Protein AF-A0A6H0XV96-F1 (afdb_monomer_lite)

pLDDT: mean 73.76, std 17.93, range [31.53, 95.38]

Radius of gyration: 36.01 Å; chains: 1; bounding box: 73×71×99 Å

Sequence (234 aa):
MADNKRSSASAKVVTPRSTGTPLQAETIESLNKAVGGRIKVTIAAQASQTLEGTLYTACSTLNVIALDSRSSAANGAAPQSDDYHIIPFSRIQSFQLLSLPDNNSSGRSIAGALPAVGQVDTKRVQERLDARVRKLKEAELDRGRGVTKAGQAIFDALKRVNIPIRWHDQQMVAYDSVIISPPYRPEDCKGSKDKQQTLGQVRRVLEGETKKLKERDERERKNTTPAANQRKGG

Organism: NCBI:txid286661

Foldseek 3Di:
DDDDDDDDDDDPDDDDDDDDDPVLVVVLVVLLQQQQFWKWWFFPDVDTDIATAHFPDRDPVVQKTKGFRFPPDDDDDDRPDRDIDIGHSVGTPDMDGPGGRPCVDPPDDSVNSPPPPPPDPVVVVVVVVVVVVVVVVVVVFLDADPEDPLLSQLSVQCVVVVWDWTDDRHWIQTPVFWIQHPVRALVRIDGDPVPVVVNVVSSVSSVVSNVVVVVVVVVVVVVPDDPPDDDDDD

Secondary structure (DSSP, 8-state):
--------------PPP---SSHHHHHHHHHHHTTTSEEEEEE-SSS-EEEEEEEEEEETTTTEEEEE-----SSS-------EEEEEGGGEEEEEEEE-----STT--GGG-----PPP-HHHHHHHHHHHHHHHHHHHHHS-SS--HHHHHHHHHHHHTT--EEEETTEEEETTTEEE-TT--GGGEEE-GGGHHHHHHHHHHHHHHHHHHHHHHHHHHHHTS---------

InterPro domains:
  IPR019181 LSM12, anticodon-binding domain [PF09793] (119-205)
  IPR019181 LSM12, anticodon-binding domain [SM00995] (116-205)
  IPR039683 Protein Lsm12-like [PTHR13542] (40-217)
  IPR047574 AD domain [PS52001] (118-214)

Structure (mmCIF, N/CA/C/O backbone):
data_AF-A0A6H0XV96-F1
#
_entry.id   AF-A0A6H0XV96-F1
#
loop_
_atom_site.group_PDB
_atom_site.id
_atom_site.type_symbol
_atom_site.label_atom_id
_atom_site.label_alt_id
_atom_site.label_comp_id
_atom_site.label_asym_id
_atom_site.label_entity_id
_atom_site.label_seq_id
_atom_site.pdbx_PDB_ins_code
_atom_site.Cartn_x
_atom_site.Cartn_y
_atom_site.Cartn_z
_atom_site.occupancy
_atom_site.B_iso_or_equiv
_atom_site.auth_seq_id
_atom_site.auth_comp_id
_atom_site.auth_asym_id
_atom_site.auth_atom_id
_atom_site.pdbx_PDB_model_num
ATOM 1 N N . MET A 1 1 ? 48.347 -12.939 -64.881 1.00 40.12 1 MET A N 1
ATOM 2 C CA . MET A 1 1 ? 48.018 -11.499 -64.901 1.00 40.12 1 MET A CA 1
ATOM 3 C C . MET A 1 1 ? 46.563 -11.387 -64.492 1.00 40.12 1 MET A C 1
ATOM 5 O O . MET A 1 1 ? 45.731 -12.031 -65.112 1.00 40.12 1 MET A O 1
ATOM 9 N N . ALA A 1 2 ? 46.309 -10.759 -63.347 1.00 36.50 2 ALA A N 1
ATOM 10 C CA . ALA A 1 2 ? 45.010 -10.716 -62.690 1.00 36.50 2 ALA A CA 1
ATOM 11 C C . ALA A 1 2 ? 44.429 -9.307 -62.836 1.00 36.50 2 ALA A C 1
ATOM 13 O O . ALA A 1 2 ? 45.027 -8.360 -62.331 1.00 36.50 2 ALA A O 1
ATOM 14 N N . ASP A 1 3 ? 43.275 -9.180 -63.486 1.00 32.81 3 ASP A N 1
ATOM 15 C CA . ASP A 1 3 ? 42.537 -7.922 -63.583 1.00 32.81 3 ASP A CA 1
ATOM 16 C C . ASP A 1 3 ? 41.356 -7.945 -62.616 1.00 32.81 3 ASP A C 1
ATOM 18 O O . ASP A 1 3 ? 40.320 -8.570 -62.844 1.00 32.81 3 ASP A O 1
ATOM 22 N N . ASN A 1 4 ? 41.551 -7.266 -61.487 1.00 36.16 4 ASN A N 1
ATOM 23 C CA . ASN A 1 4 ? 40.572 -7.120 -60.423 1.00 36.16 4 ASN A CA 1
ATOM 24 C C . ASN A 1 4 ? 39.870 -5.762 -60.594 1.00 36.16 4 ASN A C 1
ATOM 26 O O . ASN A 1 4 ? 40.399 -4.714 -60.220 1.00 36.16 4 ASN A O 1
ATOM 30 N N . LYS A 1 5 ? 38.667 -5.774 -61.176 1.00 37.62 5 LYS A N 1
ATOM 31 C CA . LYS A 1 5 ? 37.828 -4.585 -61.390 1.00 37.62 5 LYS A CA 1
ATOM 32 C C . LYS A 1 5 ? 37.224 -4.122 -60.056 1.00 37.62 5 LYS A C 1
ATOM 34 O O . LYS A 1 5 ? 36.135 -4.541 -59.675 1.00 37.62 5 LYS A O 1
ATOM 39 N N . ARG A 1 6 ? 37.936 -3.257 -59.324 1.00 41.12 6 ARG A N 1
ATOM 40 C CA . ARG A 1 6 ? 37.413 -2.567 -58.131 1.00 41.12 6 ARG A CA 1
ATOM 41 C C . ARG A 1 6 ? 36.481 -1.427 -58.546 1.00 41.12 6 ARG A C 1
ATOM 43 O O . ARG A 1 6 ? 36.922 -0.404 -59.055 1.00 41.12 6 ARG A O 1
ATOM 50 N N . SER A 1 7 ? 35.188 -1.616 -58.296 1.00 34.47 7 SER A N 1
ATOM 51 C CA . SER A 1 7 ? 34.186 -0.549 -58.249 1.00 34.47 7 SER A CA 1
ATOM 52 C C . SER A 1 7 ? 34.415 0.294 -56.988 1.00 34.47 7 SER A C 1
ATOM 54 O O . SER A 1 7 ? 34.355 -0.221 -55.872 1.00 34.47 7 SER A O 1
ATOM 56 N N . SER A 1 8 ? 34.730 1.578 -57.156 1.00 32.97 8 SER A N 1
ATOM 57 C CA . SER A 1 8 ? 34.860 2.552 -56.072 1.00 32.97 8 SER A CA 1
ATOM 58 C C . SER A 1 8 ? 33.530 3.276 -55.859 1.00 32.97 8 SER A C 1
ATOM 60 O O . SER A 1 8 ? 33.221 4.234 -56.566 1.00 32.97 8 SER A O 1
ATOM 62 N N . ALA A 1 9 ? 32.746 2.833 -54.876 1.00 36.88 9 ALA A N 1
ATOM 63 C CA . ALA A 1 9 ? 31.621 3.603 -54.358 1.00 36.88 9 ALA A CA 1
ATOM 64 C C . ALA A 1 9 ? 32.156 4.725 -53.453 1.00 36.88 9 ALA A C 1
ATOM 66 O O . ALA A 1 9 ? 32.737 4.475 -52.397 1.00 36.88 9 ALA A O 1
ATOM 67 N N . SER A 1 10 ? 31.995 5.969 -53.899 1.00 33.72 10 SER A N 1
ATOM 68 C CA . SER A 1 10 ? 32.371 7.176 -53.169 1.00 33.72 10 SER A CA 1
ATOM 69 C C . SER A 1 10 ? 31.593 7.284 -51.853 1.00 33.72 10 SER A C 1
ATOM 71 O O . SER A 1 10 ? 30.403 7.596 -51.842 1.00 33.72 10 SER A O 1
ATOM 73 N N . ALA A 1 11 ? 32.273 7.057 -50.729 1.00 36.19 11 ALA A N 1
ATOM 74 C CA . ALA A 1 11 ? 31.769 7.405 -49.409 1.00 36.19 11 ALA A CA 1
ATOM 75 C C . ALA A 1 11 ? 31.701 8.937 -49.293 1.00 36.19 11 ALA A C 1
ATOM 77 O O . ALA A 1 11 ? 32.728 9.617 -49.297 1.00 36.19 11 ALA A O 1
ATOM 78 N N . LYS A 1 12 ? 30.489 9.497 -49.211 1.00 40.41 12 LYS A N 1
ATOM 79 C CA . LYS A 1 12 ? 30.291 10.910 -48.864 1.00 40.41 12 LYS A CA 1
ATOM 80 C C . LYS A 1 12 ? 30.648 11.101 -47.389 1.00 40.41 12 LYS A C 1
ATOM 82 O O . LYS A 1 12 ? 29.838 10.834 -46.508 1.00 40.41 12 LYS A O 1
ATOM 87 N N . VAL A 1 13 ? 31.874 11.546 -47.132 1.00 36.38 13 VAL A N 1
ATOM 88 C CA . VAL A 1 13 ? 32.306 12.048 -45.824 1.00 36.38 13 VAL A CA 1
ATOM 89 C C . VAL A 1 13 ? 31.716 13.446 -45.651 1.00 36.38 13 VAL A C 1
ATOM 91 O O . VAL A 1 13 ? 32.078 14.367 -46.378 1.00 36.38 13 VAL A O 1
ATOM 94 N N . VAL A 1 14 ? 30.787 13.604 -44.708 1.00 38.62 14 VAL A N 1
ATOM 95 C CA . VAL A 1 14 ? 30.269 14.916 -44.299 1.00 38.62 14 VAL A CA 1
ATOM 96 C C . VAL A 1 14 ? 31.000 15.325 -43.025 1.00 38.62 14 VAL A C 1
ATOM 98 O O . VAL A 1 14 ? 30.721 14.817 -41.945 1.00 38.62 14 VAL A O 1
ATOM 101 N N . THR A 1 15 ? 31.966 16.230 -43.151 1.00 43.34 15 THR A N 1
ATOM 102 C CA . THR A 1 15 ? 32.582 16.938 -42.020 1.00 43.34 15 THR A CA 1
ATOM 103 C C . THR A 1 15 ? 31.875 18.280 -41.814 1.00 43.34 15 THR A C 1
ATOM 105 O O . THR A 1 15 ? 31.951 19.114 -42.721 1.00 43.34 15 THR A O 1
ATOM 108 N N . PRO A 1 16 ? 31.234 18.561 -40.663 1.00 43.59 16 PRO A N 1
ATOM 109 C CA . PRO A 1 16 ? 30.763 19.906 -40.366 1.00 43.59 16 PRO A CA 1
ATOM 110 C C . PRO A 1 16 ? 31.858 20.731 -39.676 1.00 43.59 16 PRO A C 1
ATOM 112 O O . PRO A 1 16 ? 32.439 20.341 -38.663 1.00 43.59 16 PRO A O 1
ATOM 115 N N . ARG A 1 17 ? 32.132 21.900 -40.259 1.00 31.53 17 ARG A N 1
ATOM 116 C CA . ARG A 1 17 ? 32.973 22.969 -39.713 1.00 31.53 17 ARG A CA 1
ATOM 117 C C . ARG A 1 17 ? 32.138 23.779 -38.712 1.00 31.53 17 ARG A C 1
ATOM 119 O O . ARG A 1 17 ? 30.985 24.090 -38.979 1.00 31.53 17 ARG A O 1
ATOM 126 N N . SER A 1 18 ? 32.735 24.096 -37.566 1.00 51.25 18 SER A N 1
ATOM 127 C CA . SER A 1 18 ? 32.148 24.843 -36.446 1.00 51.25 18 SER A CA 1
ATOM 128 C C . SER A 1 18 ? 31.619 26.231 -36.841 1.00 51.25 18 SER A C 1
ATOM 130 O O . SER A 1 18 ? 32.429 27.131 -37.044 1.00 51.25 18 SER A O 1
ATOM 132 N N . THR A 1 19 ? 30.295 26.420 -36.830 1.00 31.95 19 THR A N 1
ATOM 133 C CA . THR A 1 19 ? 29.584 27.696 -36.595 1.00 31.95 19 THR A CA 1
ATOM 134 C C . THR A 1 19 ? 28.158 27.402 -36.087 1.00 31.95 19 THR A C 1
ATOM 136 O O . THR A 1 19 ? 27.585 26.361 -36.394 1.00 31.95 19 THR A O 1
ATOM 139 N N . GLY A 1 20 ? 27.623 28.271 -35.222 1.00 36.66 20 GLY A N 1
ATOM 140 C CA . GLY A 1 20 ? 26.483 28.011 -34.330 1.00 36.66 20 GLY A CA 1
ATOM 141 C C . GLY A 1 20 ? 25.187 27.466 -34.959 1.00 36.66 20 GLY A C 1
ATOM 142 O O . GLY A 1 20 ? 24.733 27.943 -35.991 1.00 36.66 20 GLY A O 1
ATOM 143 N N . THR A 1 21 ? 24.614 26.470 -34.264 1.00 52.59 21 THR A N 1
ATOM 144 C CA . THR A 1 21 ? 23.209 25.989 -34.241 1.00 52.59 21 THR A CA 1
ATOM 145 C C . THR A 1 21 ? 22.304 26.388 -35.414 1.00 52.59 21 THR A C 1
ATOM 147 O O . THR A 1 21 ? 21.683 27.449 -35.393 1.00 52.59 21 THR A O 1
ATOM 150 N N . PRO A 1 22 ? 22.178 25.485 -36.401 1.00 45.00 22 PRO A N 1
ATOM 151 C CA . PRO A 1 22 ? 20.939 24.706 -36.587 1.00 45.00 22 PRO A CA 1
ATOM 152 C C . PRO A 1 22 ? 21.174 23.179 -36.653 1.00 45.00 22 PRO A C 1
ATOM 154 O O . PRO A 1 22 ? 20.241 22.393 -36.793 1.00 45.00 22 PRO A O 1
ATOM 157 N N . LEU A 1 23 ? 22.424 22.743 -36.468 1.00 49.78 23 LEU A N 1
ATOM 158 C CA . LEU A 1 23 ? 22.867 21.358 -36.675 1.00 49.78 23 LEU A CA 1
ATOM 159 C C . LEU A 1 23 ? 22.289 20.332 -35.684 1.00 49.78 23 LEU A C 1
ATOM 161 O O . LEU A 1 23 ? 22.273 19.140 -35.984 1.00 49.78 23 LEU A O 1
ATOM 165 N N . GLN A 1 24 ? 21.805 20.751 -34.510 1.00 59.84 24 GLN A N 1
ATOM 166 C CA . GLN A 1 24 ? 21.243 19.810 -33.532 1.00 59.84 24 GLN A CA 1
ATOM 167 C C . GLN A 1 24 ? 19.900 19.233 -33.988 1.00 59.84 24 GLN A C 1
ATOM 169 O O . GLN A 1 24 ? 19.675 18.046 -33.792 1.00 59.84 24 GLN A O 1
ATOM 174 N N . ALA A 1 25 ? 19.040 20.021 -34.639 1.00 62.50 25 ALA A N 1
ATOM 175 C CA . ALA A 1 25 ? 17.726 19.547 -35.076 1.00 62.50 25 ALA A CA 1
ATOM 176 C C . ALA A 1 25 ? 17.844 18.469 -36.166 1.00 62.50 25 ALA A C 1
ATOM 178 O O . ALA A 1 25 ? 17.245 17.403 -36.045 1.00 62.50 25 ALA A O 1
ATOM 179 N N . GLU A 1 26 ? 18.697 18.699 -37.168 1.00 67.25 26 GLU A N 1
ATOM 180 C CA . GLU A 1 26 ? 18.963 17.731 -38.241 1.00 67.25 26 GLU A CA 1
ATOM 181 C C . GLU A 1 26 ? 19.672 16.471 -37.720 1.00 67.25 26 GLU A C 1
ATOM 183 O O . GLU A 1 26 ? 19.390 15.355 -38.165 1.00 67.25 26 GLU A O 1
ATOM 188 N N . THR A 1 27 ? 20.558 16.630 -36.730 1.00 70.94 27 THR A N 1
ATOM 189 C CA . THR A 1 27 ? 21.233 15.510 -36.054 1.00 70.94 27 THR A CA 1
ATOM 190 C C . THR A 1 27 ? 20.245 14.676 -35.237 1.00 70.94 27 THR A C 1
ATOM 192 O O . THR A 1 27 ? 20.279 13.450 -35.311 1.00 70.94 27 THR A O 1
ATOM 195 N N . ILE A 1 28 ? 19.327 15.315 -34.503 1.00 72.06 28 ILE A N 1
ATOM 196 C CA . ILE A 1 28 ? 18.266 14.639 -33.741 1.00 72.06 28 ILE A CA 1
ATOM 197 C C . ILE A 1 28 ? 17.310 13.916 -34.695 1.00 72.06 28 ILE A C 1
ATOM 199 O O . ILE A 1 28 ? 16.956 12.768 -34.446 1.00 72.06 28 ILE A O 1
ATOM 203 N N . GLU A 1 29 ? 16.929 14.537 -35.814 1.00 79.12 29 GLU A N 1
ATOM 204 C CA . GLU A 1 29 ? 16.073 13.905 -36.820 1.00 79.12 29 GLU A CA 1
ATOM 205 C C . GLU A 1 29 ? 16.759 12.699 -37.479 1.00 79.12 29 GLU A C 1
ATOM 207 O O . GLU A 1 29 ? 16.138 11.654 -37.678 1.00 79.12 29 GLU A O 1
ATOM 212 N N . SER A 1 30 ? 18.058 12.806 -37.762 1.00 78.25 30 SER A N 1
ATOM 213 C CA . SER A 1 30 ? 18.849 11.706 -38.321 1.00 78.25 30 SER A CA 1
ATOM 214 C C . SER A 1 30 ? 19.047 10.564 -37.320 1.00 78.25 30 SER A C 1
ATOM 216 O O . SER A 1 30 ? 18.980 9.400 -37.707 1.00 78.25 30 SER A O 1
ATOM 218 N N . LEU A 1 31 ? 19.219 10.873 -36.031 1.00 76.00 31 LEU A N 1
ATOM 219 C CA . LEU A 1 31 ? 19.269 9.877 -34.957 1.00 76.00 31 LEU A CA 1
ATOM 220 C C . LEU A 1 31 ? 17.905 9.209 -34.749 1.00 76.00 31 LEU A C 1
ATOM 222 O O . LEU A 1 31 ? 17.850 7.992 -34.616 1.00 76.00 31 LEU A O 1
ATOM 226 N N . ASN A 1 32 ? 16.805 9.961 -34.831 1.00 77.38 32 ASN A N 1
ATOM 227 C CA . ASN A 1 32 ? 15.448 9.407 -34.807 1.00 77.38 32 ASN A CA 1
ATOM 228 C C . ASN A 1 32 ? 15.195 8.449 -35.985 1.00 77.38 32 ASN A C 1
ATOM 230 O O . ASN A 1 32 ? 14.553 7.416 -35.811 1.00 77.38 32 ASN A O 1
ATOM 234 N N . LYS A 1 33 ? 15.729 8.755 -37.175 1.00 78.00 33 LYS A N 1
ATOM 235 C CA . LYS A 1 33 ? 15.664 7.869 -38.353 1.00 78.00 33 LYS A CA 1
ATOM 236 C C . LYS A 1 33 ? 16.580 6.646 -38.235 1.00 78.00 33 LYS A C 1
ATOM 238 O O . LYS A 1 33 ? 16.311 5.629 -38.864 1.00 78.00 33 LYS A O 1
ATOM 243 N N . ALA A 1 34 ? 17.642 6.737 -37.438 1.00 74.88 34 ALA A N 1
ATOM 244 C CA . ALA A 1 34 ? 18.607 5.666 -37.207 1.00 74.88 34 ALA A CA 1
ATOM 245 C C . ALA A 1 34 ? 18.237 4.730 -36.036 1.00 74.88 34 ALA A C 1
ATOM 247 O O . ALA A 1 34 ? 19.021 3.837 -35.711 1.00 74.88 34 ALA A O 1
ATOM 248 N N . VAL A 1 35 ? 17.080 4.918 -35.384 1.00 79.75 35 VAL A N 1
ATOM 249 C CA . VAL A 1 35 ? 16.623 4.058 -34.274 1.00 79.75 35 VAL A CA 1
ATOM 250 C C . VAL A 1 35 ? 16.483 2.610 -34.752 1.00 79.75 35 VAL A C 1
ATOM 252 O O . VAL A 1 35 ? 15.896 2.337 -35.797 1.00 79.75 35 VAL A O 1
ATOM 255 N N . GLY A 1 36 ? 17.048 1.673 -33.988 1.00 71.81 36 GLY A N 1
ATOM 256 C CA . GLY A 1 36 ? 17.147 0.256 -34.343 1.00 71.81 36 GLY A CA 1
ATOM 257 C C . GLY A 1 36 ? 18.334 -0.096 -35.248 1.00 71.81 36 GLY A C 1
ATOM 258 O O . GLY A 1 36 ? 18.587 -1.277 -35.470 1.00 71.81 36 GLY A O 1
ATOM 259 N N . GLY A 1 37 ? 19.073 0.894 -35.758 1.00 79.06 37 GLY A N 1
ATOM 260 C CA . GLY A 1 37 ? 20.338 0.692 -36.463 1.00 79.06 37 GLY A CA 1
ATOM 261 C C . GLY A 1 37 ? 21.528 0.591 -35.506 1.00 79.06 37 GLY A C 1
ATOM 262 O O . GLY A 1 37 ? 21.486 1.081 -34.373 1.00 79.06 37 GLY A O 1
ATOM 263 N N . ARG A 1 38 ? 22.621 -0.022 -35.969 1.00 81.19 38 ARG A N 1
ATOM 264 C CA . ARG A 1 38 ? 23.893 -0.039 -35.236 1.00 81.19 38 ARG A CA 1
ATOM 265 C C . ARG A 1 38 ? 24.637 1.251 -35.531 1.00 81.19 38 ARG A C 1
ATOM 267 O O . ARG A 1 38 ? 24.931 1.547 -36.691 1.00 81.19 38 ARG A O 1
ATOM 274 N N . ILE A 1 39 ? 24.936 2.021 -34.492 1.00 85.75 39 ILE A N 1
ATOM 275 C CA . ILE A 1 39 ? 25.603 3.312 -34.609 1.00 85.75 39 ILE A CA 1
ATOM 276 C C . ILE A 1 39 ? 26.879 3.348 -33.775 1.00 85.75 39 ILE A C 1
ATOM 278 O O . ILE A 1 39 ? 26.974 2.766 -32.695 1.00 85.75 39 ILE A O 1
ATOM 282 N N . LYS A 1 40 ? 27.867 4.072 -34.290 1.00 85.94 40 LYS A N 1
ATOM 283 C CA . LYS A 1 40 ? 29.065 4.474 -33.566 1.00 85.94 40 LYS A CA 1
ATOM 284 C C . LYS A 1 40 ? 28.930 5.946 -33.211 1.00 85.94 40 LYS A C 1
ATOM 286 O O . LYS A 1 40 ? 28.773 6.785 -34.096 1.00 85.94 40 LYS A O 1
ATOM 291 N N . VAL A 1 41 ? 28.971 6.260 -31.924 1.00 86.62 41 VAL A N 1
ATOM 292 C CA . VAL A 1 41 ? 28.813 7.617 -31.398 1.00 86.62 41 VAL A CA 1
ATOM 293 C C . VAL A 1 41 ? 30.124 8.067 -30.776 1.00 86.62 41 VAL A C 1
ATOM 295 O O . VAL A 1 41 ? 30.705 7.361 -29.954 1.00 86.62 41 VAL A O 1
ATOM 298 N N . THR A 1 42 ? 30.579 9.256 -31.157 1.00 84.19 42 THR A N 1
ATOM 299 C CA . THR A 1 42 ? 31.744 9.912 -30.558 1.00 84.19 42 THR A CA 1
ATOM 300 C C . THR A 1 42 ? 31.266 10.926 -29.530 1.00 84.19 42 THR A C 1
ATOM 302 O O . THR A 1 42 ? 30.504 11.842 -29.858 1.00 84.19 42 THR A O 1
ATOM 305 N N . ILE A 1 43 ? 31.710 10.764 -28.286 1.00 84.38 43 ILE A N 1
ATOM 306 C CA . ILE A 1 43 ? 31.291 11.582 -27.150 1.00 84.38 43 ILE A CA 1
ATOM 307 C C . ILE A 1 43 ? 32.371 12.623 -26.829 1.00 84.38 43 ILE A C 1
ATOM 309 O O . ILE A 1 43 ? 33.549 12.296 -26.681 1.00 84.38 43 ILE A O 1
ATOM 313 N N . ALA A 1 44 ? 31.945 13.875 -26.661 1.00 76.00 44 ALA A N 1
ATOM 314 C CA . ALA A 1 44 ? 32.714 14.972 -26.091 1.00 76.00 44 ALA A CA 1
ATOM 315 C C . ALA A 1 44 ? 32.935 14.730 -24.591 1.00 76.00 44 ALA A C 1
ATOM 317 O O . ALA A 1 44 ? 32.181 15.213 -23.746 1.00 76.00 44 ALA A O 1
ATOM 318 N N . ALA A 1 45 ? 33.970 13.968 -24.259 1.00 67.56 45 ALA A N 1
ATOM 319 C CA . ALA A 1 45 ? 34.540 13.900 -22.920 1.00 67.56 45 ALA A CA 1
ATOM 320 C C . ALA A 1 45 ? 35.998 14.391 -22.957 1.00 67.56 45 ALA A C 1
ATOM 322 O O . ALA A 1 45 ? 36.547 14.642 -24.030 1.00 67.56 45 ALA A O 1
ATOM 323 N N . GLN A 1 46 ? 36.631 14.547 -21.788 1.00 59.72 46 GLN A N 1
ATOM 324 C CA . GLN A 1 46 ? 38.033 14.991 -21.683 1.00 59.72 46 GLN A CA 1
ATOM 325 C C . GLN A 1 46 ? 39.002 14.100 -22.485 1.00 59.72 46 GLN A C 1
ATOM 327 O O . GLN A 1 46 ? 40.019 14.584 -22.972 1.00 59.72 46 GLN A O 1
ATOM 332 N N . ALA A 1 47 ? 38.643 12.829 -22.688 1.00 67.44 47 ALA A N 1
ATOM 333 C CA . ALA A 1 47 ? 39.171 11.973 -23.740 1.00 67.44 47 ALA A CA 1
ATOM 334 C C . ALA A 1 47 ? 38.020 11.631 -24.698 1.00 67.44 47 ALA A C 1
ATOM 336 O O . ALA A 1 47 ? 36.969 11.179 -24.247 1.00 67.44 47 ALA A O 1
ATOM 337 N N . SER A 1 48 ? 38.197 11.856 -26.003 1.00 72.12 48 SER A N 1
ATOM 338 C CA . SER A 1 48 ? 37.198 11.494 -27.017 1.00 72.12 48 SER A CA 1
ATOM 339 C C . SER A 1 48 ? 36.935 9.988 -26.965 1.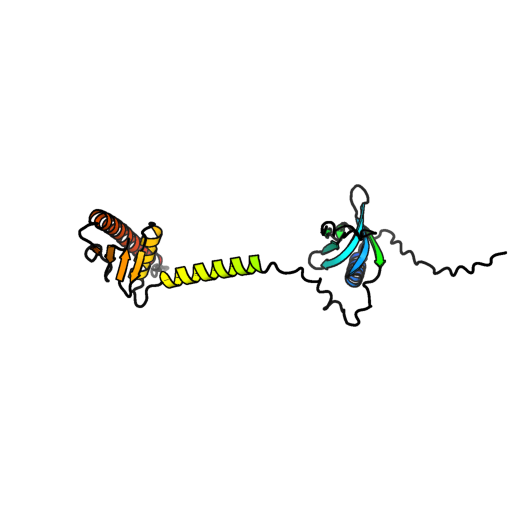00 72.12 48 SER A C 1
ATOM 341 O O . SER A 1 48 ? 37.760 9.197 -27.421 1.00 72.12 48 SER A O 1
ATOM 343 N N . GLN A 1 49 ? 35.791 9.589 -26.409 1.00 80.62 49 GLN A N 1
ATOM 344 C CA . GLN A 1 49 ? 35.387 8.190 -26.307 1.00 80.62 49 GLN A CA 1
ATOM 345 C C . GLN A 1 49 ? 34.428 7.858 -27.448 1.00 80.62 49 GLN A C 1
ATOM 347 O O . GLN A 1 49 ? 33.452 8.573 -27.676 1.00 80.62 49 GLN A O 1
ATOM 352 N N . THR A 1 50 ? 34.686 6.758 -28.152 1.00 82.94 50 THR A N 1
ATOM 353 C CA . THR A 1 50 ? 33.753 6.215 -29.143 1.00 82.94 50 THR A CA 1
ATOM 354 C C . THR A 1 50 ? 33.031 5.012 -28.559 1.00 82.94 50 THR A C 1
ATOM 356 O O . THR A 1 50 ? 33.691 4.049 -28.170 1.00 82.94 50 THR A O 1
ATOM 359 N N . LEU A 1 51 ? 31.703 5.057 -28.528 1.00 82.38 51 LEU A N 1
ATOM 360 C CA . LEU A 1 51 ? 30.856 3.933 -28.140 1.00 82.38 51 LEU A CA 1
ATOM 361 C C . LEU A 1 51 ? 30.145 3.383 -29.372 1.00 82.38 51 LEU A C 1
ATOM 363 O O . LEU A 1 51 ? 29.657 4.142 -30.209 1.00 82.38 51 LEU A O 1
ATOM 367 N N . GLU A 1 52 ? 30.104 2.062 -29.488 1.00 82.94 52 GLU A N 1
ATOM 368 C CA . GLU A 1 52 ? 29.419 1.358 -30.565 1.00 82.94 52 GLU A CA 1
ATOM 369 C C . GLU A 1 52 ? 28.289 0.524 -29.973 1.00 82.94 52 GLU A C 1
ATOM 371 O O . GLU A 1 52 ? 28.495 -0.198 -29.002 1.00 82.94 52 GLU A O 1
ATOM 376 N N . GLY A 1 53 ? 27.100 0.616 -30.558 1.00 80.94 53 GLY A N 1
ATOM 377 C CA . GLY A 1 53 ? 25.952 -0.143 -30.086 1.00 80.94 53 GLY A CA 1
ATOM 378 C C . GLY A 1 53 ? 24.745 -0.001 -30.999 1.00 80.94 53 GLY A C 1
ATOM 379 O O . GLY A 1 53 ? 24.770 0.725 -31.994 1.00 80.94 53 GLY A O 1
ATOM 380 N N . THR A 1 54 ? 23.669 -0.699 -30.661 1.00 83.56 54 THR A N 1
ATOM 381 C CA . THR A 1 54 ? 22.379 -0.532 -31.338 1.00 83.56 54 THR A CA 1
ATOM 382 C C . THR A 1 54 ? 21.640 0.645 -30.710 1.00 83.56 54 THR A C 1
ATOM 384 O O . THR A 1 54 ? 21.517 0.721 -29.487 1.00 83.56 54 THR A O 1
ATOM 387 N N . LEU A 1 55 ? 21.153 1.586 -31.523 1.00 84.69 55 LEU A N 1
ATOM 388 C CA . LEU A 1 55 ? 20.377 2.715 -31.015 1.00 84.69 55 LEU A CA 1
ATOM 389 C C . LEU A 1 55 ? 19.001 2.224 -30.555 1.00 84.69 55 LEU A C 1
ATOM 391 O O . LEU A 1 55 ? 18.156 1.877 -31.379 1.00 84.69 55 LEU A O 1
ATOM 395 N N . TYR A 1 56 ? 18.775 2.215 -29.243 1.00 78.69 56 TYR A N 1
ATOM 396 C CA . TYR A 1 56 ? 17.533 1.737 -28.642 1.00 78.69 56 TYR A CA 1
ATOM 397 C C . TYR A 1 56 ? 16.428 2.790 -28.718 1.00 78.69 56 TYR A C 1
ATOM 399 O O . TYR A 1 56 ? 15.311 2.512 -29.145 1.00 78.69 56 TYR A O 1
ATOM 407 N N . THR A 1 57 ? 16.738 4.026 -28.325 1.00 82.50 57 THR A N 1
ATOM 408 C CA . THR A 1 57 ? 15.810 5.151 -28.454 1.00 82.50 57 THR A CA 1
ATOM 409 C C . THR A 1 57 ? 16.561 6.469 -28.554 1.00 82.50 57 THR A C 1
ATOM 411 O O . THR A 1 57 ? 17.647 6.627 -27.992 1.00 82.50 57 THR A O 1
ATOM 414 N N . ALA A 1 58 ? 15.954 7.423 -29.248 1.00 83.38 58 ALA A N 1
ATOM 415 C CA . ALA A 1 58 ? 16.345 8.820 -29.261 1.00 83.38 58 ALA A CA 1
ATOM 416 C C . ALA A 1 58 ? 15.142 9.628 -28.754 1.00 83.38 58 ALA A C 1
ATOM 418 O O . ALA A 1 58 ? 14.084 9.659 -29.379 1.00 83.38 58 ALA A O 1
ATOM 419 N N . CYS A 1 59 ? 15.272 10.227 -27.570 1.00 81.62 59 CYS A N 1
ATOM 420 C CA . CYS A 1 59 ? 14.202 10.983 -26.929 1.00 81.62 59 CYS A CA 1
ATOM 421 C C . CYS A 1 59 ? 14.474 12.479 -27.088 1.00 81.62 59 CYS A C 1
ATOM 423 O O . CYS A 1 59 ? 15.308 13.040 -26.376 1.00 81.62 59 CYS A O 1
ATOM 425 N N . SER A 1 60 ? 13.752 13.136 -27.997 1.00 80.62 60 SER A N 1
ATOM 426 C CA . SER A 1 60 ? 13.843 14.587 -28.214 1.00 80.62 60 SER A CA 1
ATOM 427 C C . SER A 1 60 ? 13.334 15.406 -27.024 1.00 80.62 60 SER A C 1
ATOM 429 O O . SER A 1 60 ? 13.829 16.500 -26.785 1.00 80.62 60 SER A O 1
ATOM 431 N N . THR A 1 61 ? 12.396 14.877 -26.231 1.00 80.12 61 THR A N 1
ATOM 432 C CA . THR A 1 61 ? 11.876 15.567 -25.037 1.00 80.12 61 THR A CA 1
ATOM 433 C C . THR A 1 61 ? 12.910 15.639 -23.917 1.00 80.12 61 THR A C 1
ATOM 435 O O . THR A 1 61 ? 13.077 16.678 -23.287 1.00 80.12 61 THR A O 1
ATOM 438 N N . LEU A 1 62 ? 13.609 14.530 -23.660 1.00 80.62 62 LEU A N 1
ATOM 439 C CA . LEU A 1 62 ? 14.630 14.444 -22.609 1.00 80.62 62 LEU A CA 1
ATOM 440 C C . LEU A 1 62 ? 16.032 14.800 -23.116 1.00 80.62 62 LEU A C 1
ATOM 442 O O . LEU A 1 62 ? 16.972 14.861 -22.330 1.00 80.62 62 LEU A O 1
ATOM 446 N N . ASN A 1 63 ? 16.171 15.042 -24.418 1.00 83.38 63 ASN A N 1
ATOM 447 C CA . ASN A 1 63 ? 17.433 15.284 -25.099 1.00 83.38 63 ASN A CA 1
ATOM 448 C C . ASN A 1 63 ? 18.514 14.214 -24.821 1.00 83.38 63 ASN A C 1
ATOM 450 O O . ASN A 1 63 ? 19.688 14.535 -24.610 1.00 83.38 63 ASN A O 1
ATOM 454 N N . VAL A 1 64 ? 18.127 12.935 -24.846 1.00 87.88 64 VAL A N 1
ATOM 455 C CA . VAL A 1 64 ? 19.023 11.789 -24.611 1.00 87.88 64 VAL A CA 1
ATOM 456 C C . VAL A 1 64 ? 18.858 10.709 -25.675 1.00 87.88 64 VAL A C 1
ATOM 458 O O . VAL A 1 64 ? 17.772 10.516 -26.224 1.00 87.88 64 VAL A O 1
ATOM 461 N N . ILE A 1 65 ? 19.929 9.953 -25.902 1.00 86.88 65 ILE A N 1
ATOM 462 C CA . ILE A 1 65 ? 19.904 8.673 -26.610 1.00 86.88 65 ILE A CA 1
ATOM 463 C C . ILE A 1 65 ? 20.195 7.535 -25.634 1.00 86.88 65 ILE A C 1
ATOM 465 O O . ILE A 1 65 ? 20.977 7.704 -24.698 1.00 86.88 65 ILE A O 1
ATOM 469 N N . ALA A 1 66 ? 19.591 6.375 -25.867 1.00 86.69 66 ALA A N 1
ATOM 470 C CA . ALA A 1 66 ? 19.984 5.132 -25.218 1.00 86.69 66 ALA A CA 1
ATOM 471 C C . ALA A 1 66 ? 20.645 4.228 -26.257 1.00 86.69 66 ALA A C 1
ATOM 473 O O . ALA A 1 66 ? 20.021 3.857 -27.255 1.00 86.69 66 ALA A O 1
ATOM 474 N N . LEU A 1 67 ? 21.908 3.899 -26.020 1.00 85.50 67 LEU A N 1
ATOM 475 C CA . LEU A 1 67 ? 22.646 2.907 -26.782 1.00 85.50 67 LEU A CA 1
ATOM 476 C C . LEU A 1 67 ? 22.641 1.595 -26.025 1.00 85.50 67 LEU A C 1
ATOM 478 O O . LEU A 1 67 ? 22.879 1.560 -24.822 1.00 85.50 67 LEU A O 1
ATOM 482 N N . ASP A 1 68 ? 22.411 0.531 -26.763 1.00 84.00 68 ASP A N 1
ATOM 483 C CA . ASP A 1 68 ? 22.582 -0.826 -26.301 1.00 84.00 68 ASP A CA 1
ATOM 484 C C . ASP A 1 68 ? 23.944 -1.327 -26.787 1.00 84.00 68 ASP A C 1
ATOM 486 O O . ASP A 1 68 ? 24.140 -1.549 -27.988 1.00 84.00 68 ASP A O 1
ATOM 490 N N . SER A 1 69 ? 24.902 -1.442 -25.868 1.00 75.94 69 SER A N 1
ATOM 491 C CA . SER A 1 69 ? 26.268 -1.873 -26.170 1.00 75.94 69 SER A CA 1
ATOM 492 C C . SER A 1 69 ? 26.413 -3.396 -26.165 1.00 75.94 69 SER A C 1
ATOM 494 O O . SER A 1 69 ? 27.545 -3.868 -26.034 1.00 75.94 69 SER A O 1
ATOM 496 N N . ARG A 1 70 ? 25.317 -4.172 -26.312 1.00 68.31 70 ARG A N 1
ATOM 497 C CA . ARG A 1 70 ? 25.368 -5.631 -26.506 1.00 68.31 70 ARG A CA 1
ATOM 498 C C . ARG A 1 70 ? 26.493 -5.981 -27.476 1.00 68.31 70 ARG A C 1
ATOM 500 O O . ARG A 1 70 ? 26.380 -5.817 -28.694 1.00 68.31 70 ARG A O 1
ATOM 507 N N . SER A 1 71 ? 27.605 -6.445 -26.911 1.00 55.41 71 SER A N 1
ATOM 508 C CA . SER A 1 71 ? 28.731 -6.945 -27.673 1.00 55.41 71 SER A CA 1
ATOM 509 C C . SER A 1 71 ? 28.200 -8.169 -28.390 1.00 55.41 71 SER A C 1
ATOM 511 O O . SER A 1 71 ? 27.885 -9.179 -27.762 1.00 55.41 71 SER A O 1
ATOM 513 N N . SER A 1 72 ? 28.019 -8.064 -29.705 1.00 47.72 72 SER A N 1
ATOM 514 C CA . SER A 1 72 ? 27.790 -9.232 -30.542 1.00 47.72 72 SER A CA 1
ATOM 515 C C . SER A 1 72 ? 29.067 -10.062 -30.483 1.00 47.72 72 SER A C 1
ATOM 517 O O . SER A 1 72 ? 29.937 -9.927 -31.343 1.00 47.72 72 SER A O 1
ATOM 519 N N . ALA A 1 73 ? 29.197 -10.876 -29.438 1.00 42.06 73 ALA A N 1
ATOM 520 C CA . ALA A 1 73 ? 30.267 -11.834 -29.291 1.00 42.06 73 ALA A CA 1
ATOM 521 C C . ALA A 1 73 ? 30.234 -12.736 -30.525 1.00 42.06 73 ALA A C 1
ATOM 523 O O . ALA A 1 73 ? 29.292 -13.499 -30.749 1.00 42.06 73 ALA A O 1
ATOM 524 N N . ALA A 1 74 ? 31.263 -12.614 -31.356 1.00 44.53 74 ALA A N 1
ATOM 525 C CA . ALA A 1 74 ? 31.590 -13.666 -32.289 1.00 44.53 74 ALA A CA 1
ATOM 526 C C . ALA A 1 74 ? 31.798 -14.950 -31.469 1.00 44.53 74 ALA A C 1
ATOM 528 O O . ALA A 1 74 ? 32.568 -14.956 -30.512 1.00 44.53 74 ALA A O 1
ATOM 529 N N . ASN A 1 75 ? 31.107 -16.016 -31.871 1.00 43.38 75 ASN A N 1
ATOM 530 C CA . ASN A 1 75 ? 31.208 -17.380 -31.350 1.00 43.38 75 ASN A CA 1
ATOM 531 C C . ASN A 1 75 ? 30.653 -17.625 -29.934 1.00 43.38 75 ASN A C 1
ATOM 533 O O . ASN A 1 75 ? 31.376 -17.605 -28.945 1.00 43.38 75 ASN A O 1
ATOM 537 N N . GLY A 1 76 ? 29.371 -18.009 -29.882 1.00 47.50 76 GLY A N 1
ATOM 538 C CA . GLY A 1 76 ? 28.874 -19.112 -29.040 1.00 47.50 76 GLY A CA 1
ATOM 539 C C . GLY A 1 76 ? 28.963 -19.002 -27.512 1.00 47.50 76 GLY A C 1
ATOM 540 O O . GLY A 1 76 ? 28.593 -19.960 -26.839 1.00 47.50 76 GLY A O 1
ATOM 541 N N . ALA A 1 77 ? 29.417 -17.886 -26.946 1.00 43.00 77 ALA A N 1
ATOM 542 C CA . ALA A 1 77 ? 29.440 -17.665 -25.503 1.00 43.00 77 ALA A CA 1
ATOM 543 C C . ALA A 1 77 ? 28.217 -16.854 -25.042 1.00 43.00 77 ALA A C 1
ATOM 545 O O . ALA A 1 77 ? 27.707 -16.011 -25.776 1.00 43.00 77 ALA A O 1
ATOM 546 N N . ALA A 1 78 ? 27.748 -17.164 -23.829 1.00 47.88 78 ALA A N 1
ATOM 547 C CA . ALA A 1 78 ? 26.534 -16.667 -23.175 1.00 47.88 78 ALA A CA 1
ATOM 548 C C . ALA A 1 78 ? 26.254 -15.158 -23.374 1.00 47.88 78 ALA A C 1
ATOM 550 O O . ALA A 1 78 ? 27.207 -14.383 -23.462 1.00 47.88 78 ALA A O 1
ATOM 551 N N . PRO A 1 79 ? 24.972 -14.725 -23.380 1.00 45.28 79 PRO A N 1
ATOM 552 C CA . PRO A 1 79 ? 24.599 -13.317 -23.526 1.00 45.28 79 PRO A CA 1
ATOM 553 C C . PRO A 1 79 ? 25.240 -12.493 -22.404 1.00 45.28 79 PRO A C 1
ATOM 555 O O . PRO A 1 79 ? 24.793 -12.517 -21.257 1.00 45.28 79 PRO A O 1
ATOM 558 N N . GLN A 1 80 ? 26.343 -11.818 -22.723 1.00 50.88 80 GLN A N 1
ATOM 559 C CA . GLN A 1 80 ? 27.028 -10.926 -21.801 1.00 50.88 80 GLN A CA 1
ATOM 560 C C . GLN A 1 80 ? 26.149 -9.696 -21.596 1.00 50.88 80 GLN A C 1
ATOM 562 O O . GLN A 1 80 ? 25.738 -9.076 -22.571 1.00 50.88 80 GLN A O 1
ATOM 567 N N . SER A 1 81 ? 25.841 -9.439 -20.321 1.00 53.53 81 SER A N 1
ATOM 568 C CA . SER A 1 81 ? 25.245 -8.230 -19.736 1.00 53.53 81 SER A CA 1
ATOM 569 C C . SER A 1 81 ? 24.732 -7.191 -20.736 1.00 53.53 81 SER A C 1
ATOM 571 O O . SER A 1 81 ? 25.528 -6.510 -21.381 1.00 53.53 81 SER A O 1
ATOM 573 N N . ASP A 1 82 ? 23.409 -7.025 -20.782 1.00 60.00 82 ASP A N 1
ATOM 574 C CA . ASP A 1 82 ? 22.745 -5.867 -21.382 1.00 60.00 82 ASP A CA 1
ATOM 575 C C . ASP A 1 82 ? 23.301 -4.573 -20.750 1.00 60.00 82 ASP A C 1
ATOM 577 O O . ASP A 1 82 ? 22.857 -4.150 -19.679 1.00 60.00 82 ASP A O 1
ATOM 581 N N . ASP A 1 83 ? 24.310 -3.972 -21.383 1.00 77.12 83 ASP A N 1
ATOM 582 C CA . ASP A 1 83 ? 24.901 -2.707 -20.954 1.00 77.12 83 ASP A CA 1
ATOM 583 C C . ASP A 1 83 ? 24.278 -1.573 -21.772 1.00 77.12 83 ASP A C 1
ATOM 585 O O . ASP A 1 83 ? 24.516 -1.426 -22.977 1.00 77.12 83 ASP A O 1
ATOM 589 N N . TYR A 1 84 ? 23.408 -0.806 -21.114 1.00 83.25 84 TYR A N 1
ATOM 590 C CA . TYR A 1 84 ? 22.725 0.334 -21.711 1.00 83.25 84 TYR A CA 1
ATOM 591 C C . TYR A 1 84 ? 23.427 1.631 -21.310 1.00 83.25 84 TYR A C 1
ATOM 593 O O . TYR A 1 84 ? 23.501 1.989 -20.133 1.00 83.25 84 TYR A O 1
ATOM 601 N N . HIS A 1 85 ? 23.862 2.401 -22.303 1.00 84.19 85 HIS A N 1
ATOM 602 C CA . HIS A 1 85 ? 24.463 3.714 -22.102 1.00 84.19 85 HIS A CA 1
ATOM 603 C C . HIS A 1 85 ? 23.480 4.820 -22.479 1.00 84.19 85 HIS A C 1
ATOM 605 O O . HIS A 1 85 ? 23.101 4.976 -23.641 1.00 84.19 85 HIS A O 1
ATOM 611 N N . ILE A 1 86 ? 23.089 5.622 -21.488 1.00 88.25 86 ILE A N 1
ATOM 612 C CA . ILE A 1 86 ? 22.261 6.814 -21.693 1.00 88.25 86 ILE A CA 1
ATOM 613 C C . ILE A 1 86 ? 23.185 8.015 -21.897 1.00 88.25 86 ILE A C 1
ATOM 615 O O . ILE A 1 86 ? 23.939 8.391 -20.999 1.00 88.25 86 ILE A O 1
ATOM 619 N N . ILE A 1 87 ? 23.129 8.626 -23.080 1.00 86.75 87 ILE A N 1
ATOM 620 C CA . ILE A 1 87 ? 24.029 9.708 -23.490 1.00 86.75 87 ILE A CA 1
ATOM 621 C C . ILE A 1 87 ? 23.194 10.948 -23.842 1.00 86.75 87 ILE A C 1
ATOM 623 O O . ILE A 1 87 ? 22.335 10.877 -24.720 1.00 86.75 87 ILE A O 1
ATOM 627 N N . PRO A 1 88 ? 23.430 12.105 -23.202 1.00 88.12 88 PRO A N 1
ATOM 628 C CA . PRO A 1 88 ? 22.801 13.364 -23.600 1.00 88.12 88 PRO A CA 1
ATOM 629 C C . PRO A 1 88 ? 23.249 13.819 -24.994 1.00 88.12 88 PRO A C 1
ATOM 631 O O . PRO A 1 88 ? 24.442 13.746 -25.298 1.00 88.12 88 PRO A O 1
ATOM 634 N N . PHE A 1 89 ? 22.345 14.389 -25.804 1.00 82.62 89 PHE A N 1
ATOM 635 C CA . PHE A 1 89 ? 22.702 14.922 -27.133 1.00 82.62 89 PHE A CA 1
ATOM 636 C C . PHE A 1 89 ? 23.796 15.994 -27.063 1.00 82.62 89 PHE A C 1
ATOM 638 O O . PHE A 1 89 ? 24.612 16.094 -27.972 1.00 82.62 89 PHE A O 1
ATOM 645 N N . SER A 1 90 ? 23.866 16.757 -25.967 1.00 83.25 90 SER A N 1
ATOM 646 C CA . SER A 1 90 ? 24.894 17.787 -25.757 1.00 83.25 90 SER A CA 1
ATOM 647 C C . SER A 1 90 ? 26.319 17.238 -25.712 1.00 83.25 90 SER A C 1
ATOM 649 O O . SER A 1 90 ? 27.267 17.979 -25.960 1.00 83.25 90 SER A O 1
ATOM 651 N N . ARG A 1 91 ? 26.482 15.949 -25.397 1.00 82.75 91 ARG A N 1
ATOM 652 C CA . ARG A 1 91 ? 27.787 15.291 -25.353 1.00 82.75 91 ARG A CA 1
ATOM 653 C C . ARG A 1 91 ? 28.135 14.595 -26.663 1.00 82.75 91 ARG A C 1
ATOM 655 O O . ARG A 1 91 ? 29.221 14.045 -26.753 1.00 82.75 91 ARG A O 1
ATOM 662 N N . ILE A 1 92 ? 27.267 14.592 -27.670 1.00 84.00 92 ILE A N 1
ATOM 663 C CA . ILE A 1 92 ? 27.531 13.908 -28.940 1.00 84.00 92 ILE A CA 1
ATOM 664 C C . ILE A 1 92 ? 28.262 14.865 -29.883 1.00 84.00 92 ILE A C 1
ATOM 666 O O . ILE A 1 92 ? 27.739 15.921 -30.227 1.00 84.00 92 ILE A O 1
ATOM 670 N N . GLN A 1 93 ? 29.466 14.489 -30.318 1.00 82.38 93 GLN A N 1
ATOM 671 C CA . GLN A 1 93 ? 30.229 15.246 -31.321 1.00 82.38 93 GLN A CA 1
ATOM 672 C C . GLN A 1 93 ? 29.893 14.805 -32.739 1.00 82.38 93 GLN A C 1
ATOM 674 O O . GLN A 1 93 ? 29.750 15.622 -33.642 1.00 82.38 93 GLN A O 1
ATOM 679 N N . SER A 1 94 ? 29.809 13.494 -32.943 1.00 80.12 94 SER A N 1
ATOM 680 C CA . SER A 1 94 ? 29.485 12.898 -34.231 1.00 80.12 94 SER A CA 1
ATOM 681 C C . SER A 1 94 ? 28.839 11.539 -34.024 1.00 80.12 94 SER A C 1
ATOM 683 O O . SER A 1 94 ? 29.095 10.853 -33.031 1.00 80.12 94 SER A O 1
ATOM 685 N N . PHE A 1 95 ? 27.999 11.151 -34.976 1.00 83.88 95 PHE A N 1
ATOM 686 C CA . PHE A 1 95 ? 27.455 9.806 -35.054 1.00 83.88 95 PHE A CA 1
ATOM 687 C C . PHE A 1 95 ? 27.717 9.246 -36.453 1.00 83.88 95 PHE A C 1
ATOM 689 O O . PHE A 1 95 ? 27.688 9.972 -37.446 1.00 83.88 95 PHE A O 1
ATOM 696 N N . GLN A 1 96 ? 27.982 7.947 -36.520 1.00 82.50 96 GLN A N 1
ATOM 697 C CA . GLN A 1 96 ? 28.168 7.202 -37.753 1.00 82.50 96 GLN A CA 1
ATOM 698 C C . GLN A 1 96 ? 27.240 5.992 -37.731 1.00 82.50 96 GLN A C 1
ATOM 700 O O . GLN A 1 96 ? 27.300 5.167 -36.821 1.00 82.50 96 GLN A O 1
ATOM 705 N N . LEU A 1 97 ? 26.385 5.879 -38.743 1.00 82.06 97 LEU A N 1
ATOM 706 C CA . LEU A 1 97 ? 25.542 4.706 -38.936 1.00 82.06 97 LEU A CA 1
ATOM 707 C C . LEU A 1 97 ? 26.388 3.579 -39.542 1.00 82.06 97 LEU A C 1
ATOM 709 O O . LEU A 1 97 ? 26.921 3.735 -40.640 1.00 82.06 97 LEU A O 1
ATOM 713 N N . LEU A 1 98 ? 26.541 2.473 -38.811 1.00 80.50 98 LEU A N 1
ATOM 714 C CA . LEU A 1 98 ? 27.286 1.289 -39.250 1.00 80.50 98 LEU A CA 1
ATOM 715 C C . LEU A 1 98 ? 26.374 0.292 -39.968 1.00 80.50 98 LEU A C 1
ATOM 717 O O . LEU A 1 98 ? 26.757 -0.250 -41.001 1.00 80.50 98 LEU A O 1
ATOM 721 N N . SER A 1 99 ? 25.161 0.077 -39.454 1.00 75.38 99 SER A N 1
ATOM 722 C CA . SER A 1 99 ? 24.145 -0.736 -40.120 1.00 75.38 99 SER A CA 1
ATOM 723 C C . SER A 1 99 ? 22.767 -0.103 -39.991 1.00 75.38 99 SER A C 1
ATOM 725 O O . SER A 1 99 ? 22.382 0.390 -38.929 1.00 75.38 99 SER A O 1
ATOM 727 N N . LEU A 1 100 ? 22.017 -0.130 -41.091 1.00 71.81 100 LEU A N 1
ATOM 728 C CA . LEU A 1 100 ? 20.590 0.172 -41.075 1.00 71.81 100 LEU A CA 1
ATOM 729 C C . LEU A 1 100 ? 19.856 -0.890 -40.236 1.00 71.81 100 LEU A C 1
ATOM 731 O O . LEU A 1 100 ? 20.350 -2.016 -40.128 1.00 71.81 100 LEU A O 1
ATOM 735 N N . PRO A 1 101 ? 18.699 -0.553 -39.639 1.00 63.12 101 PRO A N 1
ATOM 736 C CA . PRO A 1 101 ? 17.837 -1.565 -39.040 1.00 63.12 101 PRO A CA 1
ATOM 737 C C . PRO A 1 101 ? 17.491 -2.619 -40.100 1.00 63.12 101 PRO A C 1
ATOM 739 O O . PRO A 1 101 ? 17.209 -2.264 -41.247 1.00 63.12 101 PRO A O 1
ATOM 742 N N . ASP A 1 102 ? 17.527 -3.905 -39.736 1.00 57.66 102 ASP A N 1
ATOM 743 C CA . ASP A 1 102 ? 17.170 -4.996 -40.646 1.00 57.66 102 ASP A CA 1
ATOM 744 C C . ASP A 1 102 ? 15.757 -4.772 -41.205 1.00 57.66 102 ASP A C 1
ATOM 746 O O . ASP A 1 102 ? 14.742 -4.978 -40.536 1.00 57.66 102 ASP A O 1
ATOM 750 N N . ASN A 1 103 ? 15.690 -4.364 -42.473 1.00 48.72 103 ASN A N 1
ATOM 751 C CA . ASN A 1 103 ? 14.449 -4.097 -43.202 1.00 48.72 103 ASN A CA 1
ATOM 752 C C . ASN A 1 103 ? 13.722 -5.395 -43.621 1.00 48.72 103 ASN A C 1
ATOM 754 O O . ASN A 1 103 ? 12.786 -5.365 -44.415 1.00 48.72 103 ASN A O 1
ATOM 758 N N . ASN A 1 104 ? 14.135 -6.554 -43.093 1.00 48.38 104 ASN A N 1
ATOM 759 C CA . ASN A 1 104 ? 13.527 -7.853 -43.391 1.00 48.38 104 ASN A CA 1
ATOM 760 C C . ASN A 1 104 ? 12.235 -8.121 -42.587 1.00 48.38 104 ASN A C 1
ATOM 762 O O . ASN A 1 104 ? 11.779 -9.255 -42.473 1.00 48.38 104 ASN A O 1
ATOM 766 N N . SER A 1 105 ? 11.628 -7.074 -42.023 1.00 44.28 105 SER A N 1
ATOM 767 C CA . SER A 1 105 ? 10.256 -7.096 -41.511 1.00 44.28 105 SER A CA 1
ATOM 768 C C . SER A 1 105 ? 9.506 -5.896 -42.084 1.00 44.28 105 SER A C 1
ATOM 770 O O . SER A 1 105 ? 9.488 -4.798 -41.528 1.00 44.28 105 SER A O 1
ATOM 772 N N . SER A 1 106 ? 8.927 -6.103 -43.263 1.00 41.38 106 SER A N 1
ATOM 773 C CA . SER A 1 106 ? 8.073 -5.146 -43.963 1.00 41.38 106 SER A CA 1
ATOM 774 C C . SER A 1 106 ? 6.918 -4.748 -43.033 1.00 41.38 106 SER A C 1
ATOM 776 O O . SER A 1 106 ? 5.970 -5.507 -42.856 1.00 41.38 106 SER A O 1
ATOM 778 N N . GLY A 1 107 ? 7.022 -3.587 -42.379 1.00 45.56 107 GLY A N 1
ATOM 779 C CA . GLY A 1 107 ? 5.984 -3.092 -41.463 1.00 45.56 107 GLY A CA 1
ATOM 780 C C . GLY A 1 107 ? 6.460 -2.317 -40.232 1.00 45.56 107 GLY A C 1
ATOM 781 O O . GLY A 1 107 ? 5.625 -1.774 -39.511 1.00 45.56 107 GLY A O 1
ATOM 782 N N . ARG A 1 108 ? 7.767 -2.200 -39.970 1.00 46.66 108 ARG A N 1
ATOM 783 C CA . ARG A 1 108 ? 8.272 -1.409 -38.832 1.00 46.66 108 ARG A CA 1
ATOM 784 C C . ARG A 1 108 ? 8.494 0.064 -39.198 1.00 46.66 108 ARG A C 1
ATOM 786 O O . ARG A 1 108 ? 9.613 0.536 -39.344 1.00 46.66 108 ARG A O 1
ATOM 793 N N . SER A 1 109 ? 7.390 0.802 -39.333 1.00 45.94 109 SER A N 1
ATOM 794 C CA . SER A 1 109 ? 7.391 2.265 -39.161 1.00 45.94 109 SER A CA 1
ATOM 795 C C . SER A 1 109 ? 7.799 2.611 -37.716 1.00 45.94 109 SER A C 1
ATOM 797 O O . SER A 1 109 ? 7.729 1.746 -36.848 1.00 45.94 109 SER A O 1
ATOM 799 N N . ILE A 1 110 ? 8.188 3.859 -37.430 1.00 50.59 110 ILE A N 1
ATOM 800 C CA . ILE A 1 110 ? 8.589 4.381 -36.098 1.00 50.59 110 ILE A CA 1
ATOM 801 C C . ILE A 1 110 ? 7.615 3.971 -34.968 1.00 50.59 110 ILE A C 1
ATOM 803 O O . ILE A 1 110 ? 8.023 3.799 -33.824 1.00 50.59 110 ILE A O 1
ATOM 807 N N . ALA A 1 111 ? 6.342 3.724 -35.295 1.00 51.31 111 ALA A N 1
ATOM 808 C CA . ALA A 1 111 ? 5.316 3.214 -34.380 1.00 51.31 111 ALA A CA 1
ATOM 809 C C . ALA A 1 111 ? 5.476 1.731 -33.957 1.00 51.31 111 ALA A C 1
ATOM 811 O O . ALA A 1 111 ? 4.807 1.280 -33.033 1.00 51.31 111 ALA A O 1
ATOM 812 N N . GLY A 1 112 ? 6.324 0.960 -34.639 1.00 48.19 112 GLY A N 1
ATOM 813 C CA . GLY A 1 112 ? 6.481 -0.487 -34.480 1.00 48.19 112 GLY A CA 1
ATOM 814 C C . GLY A 1 112 ? 7.824 -0.922 -33.900 1.00 48.19 112 GLY A C 1
ATOM 815 O O . GLY A 1 112 ? 8.011 -2.119 -33.663 1.00 48.19 112 GLY A O 1
ATOM 816 N N . ALA A 1 113 ? 8.754 0.005 -33.648 1.00 50.06 113 ALA A N 1
ATOM 817 C CA . ALA A 1 113 ? 9.983 -0.256 -32.901 1.00 50.06 113 ALA A CA 1
ATOM 818 C C . ALA A 1 113 ? 9.668 -0.425 -31.403 1.00 50.06 113 ALA A C 1
ATOM 820 O O . ALA A 1 113 ? 10.239 0.245 -30.548 1.00 50.06 113 ALA A O 1
ATOM 821 N N . LEU A 1 114 ? 8.724 -1.315 -31.074 1.00 53.97 114 LEU A N 1
ATOM 822 C CA . LEU A 1 114 ? 8.660 -1.855 -29.732 1.00 53.97 114 LEU A CA 1
ATOM 823 C C . LEU A 1 114 ? 9.896 -2.745 -29.568 1.00 53.97 114 LEU A C 1
ATOM 825 O O . LEU A 1 114 ? 10.034 -3.724 -30.318 1.00 53.97 114 LEU A O 1
ATOM 829 N N . PRO A 1 115 ? 10.791 -2.430 -28.618 1.00 57.78 115 PRO A N 1
ATOM 830 C CA . PRO A 1 115 ? 11.793 -3.389 -28.192 1.00 57.78 115 PRO A CA 1
ATOM 831 C C . PRO A 1 115 ? 11.057 -4.669 -27.803 1.00 57.78 115 PRO A C 1
ATOM 833 O O . PRO A 1 115 ? 9.927 -4.609 -27.309 1.00 57.78 115 PRO A O 1
ATOM 836 N N . ALA A 1 116 ? 11.657 -5.828 -28.070 1.00 58.16 116 ALA A N 1
ATOM 837 C CA . ALA A 1 116 ? 11.115 -7.076 -27.558 1.00 58.16 116 ALA A CA 1
ATOM 838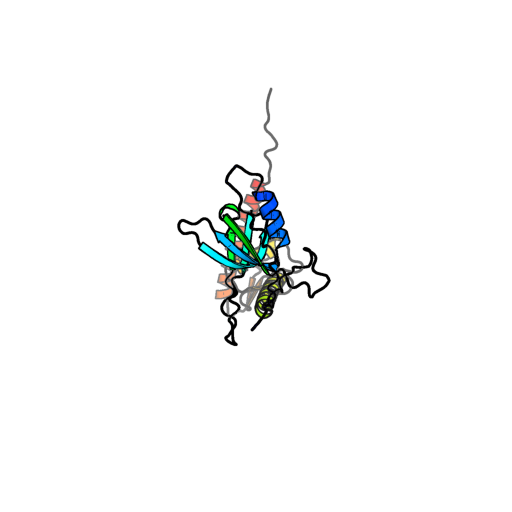 C C . ALA A 1 116 ? 11.040 -6.923 -26.036 1.00 58.16 116 ALA A C 1
ATOM 840 O O . ALA A 1 116 ? 12.072 -6.914 -25.369 1.00 58.16 116 ALA A O 1
ATOM 841 N N . VAL A 1 117 ? 9.835 -6.673 -25.515 1.00 60.19 117 VAL A N 1
ATOM 842 C CA . VAL A 1 117 ? 9.603 -6.491 -24.087 1.00 60.19 117 VAL A CA 1
ATOM 843 C C . VAL A 1 117 ? 10.136 -7.760 -23.446 1.00 60.19 117 VAL A C 1
ATOM 845 O O . VAL A 1 117 ? 9.631 -8.850 -23.723 1.00 60.19 117 VAL A O 1
ATOM 848 N N . GLY A 1 118 ? 11.221 -7.622 -22.681 1.00 65.81 118 GLY A N 1
ATOM 849 C CA . GLY A 1 118 ? 11.810 -8.738 -21.957 1.00 65.81 118 GLY A CA 1
ATOM 850 C C . GLY A 1 118 ? 10.718 -9.439 -21.161 1.00 65.81 118 GLY A C 1
ATOM 851 O O . GLY A 1 118 ? 9.761 -8.797 -20.719 1.00 65.81 118 GLY A O 1
ATOM 852 N N . GLN A 1 119 ? 10.824 -10.760 -21.031 1.00 70.06 119 GLN A N 1
ATOM 853 C CA . GLN A 1 119 ? 9.799 -11.551 -20.360 1.00 70.06 119 GLN A CA 1
ATOM 854 C C . GLN A 1 119 ? 9.480 -10.924 -18.999 1.00 70.06 119 GLN A C 1
ATOM 856 O O . GLN A 1 119 ? 10.356 -10.765 -18.149 1.00 70.06 119 GLN A O 1
ATOM 861 N N . VAL A 1 120 ? 8.225 -10.508 -18.824 1.00 75.56 120 VAL A N 1
ATOM 862 C CA . VAL A 1 120 ? 7.758 -9.965 -17.551 1.00 75.56 120 VAL A CA 1
ATOM 863 C C . VAL A 1 120 ? 7.882 -11.081 -16.527 1.00 75.56 120 VAL A C 1
ATOM 865 O O . VAL A 1 120 ? 7.363 -12.174 -16.744 1.00 75.56 120 VAL A O 1
ATOM 868 N N . ASP A 1 121 ? 8.563 -10.809 -15.416 1.00 79.44 121 ASP A N 1
ATOM 869 C CA . ASP A 1 121 ? 8.657 -11.755 -14.310 1.00 79.44 121 ASP A CA 1
ATOM 870 C C . ASP A 1 121 ? 7.262 -11.965 -13.702 1.00 79.44 121 ASP A C 1
ATOM 872 O O . ASP A 1 121 ? 6.776 -11.190 -12.869 1.00 79.44 121 ASP A O 1
ATOM 876 N N . THR A 1 122 ? 6.591 -13.013 -14.173 1.00 88.38 122 THR A N 1
ATOM 877 C CA . THR A 1 122 ? 5.229 -13.372 -13.780 1.00 88.38 122 THR A CA 1
ATOM 878 C C . THR A 1 122 ? 5.138 -13.714 -12.299 1.00 88.38 122 THR A C 1
ATOM 880 O O . THR A 1 122 ? 4.100 -13.456 -11.693 1.00 88.38 122 THR A O 1
ATOM 883 N N . LYS A 1 123 ? 6.225 -14.199 -11.679 1.00 89.00 123 LYS A N 1
ATOM 884 C CA . LYS A 1 123 ? 6.264 -14.480 -10.237 1.00 89.00 123 LYS A CA 1
ATOM 885 C C . LYS A 1 123 ? 6.174 -13.190 -9.436 1.00 89.00 123 LYS A C 1
ATOM 887 O O . LYS A 1 123 ? 5.321 -13.070 -8.563 1.00 89.00 123 LYS A O 1
ATOM 892 N N . ARG A 1 124 ? 6.966 -12.178 -9.801 1.00 87.88 124 ARG A N 1
ATOM 893 C CA . ARG A 1 124 ? 6.906 -10.854 -9.159 1.00 87.88 124 ARG A CA 1
ATOM 894 C C . ARG A 1 124 ? 5.549 -10.179 -9.313 1.00 87.88 124 ARG A C 1
ATOM 896 O O . ARG A 1 124 ? 5.106 -9.473 -8.407 1.00 87.88 124 ARG A O 1
ATOM 903 N N . VAL A 1 125 ? 4.895 -10.348 -10.461 1.00 90.00 125 VAL A N 1
ATOM 904 C CA . VAL A 1 125 ? 3.539 -9.820 -10.669 1.00 90.00 125 VAL A CA 1
ATOM 905 C C . VAL A 1 125 ? 2.535 -10.558 -9.784 1.00 90.00 125 VAL A C 1
ATOM 907 O O . VAL A 1 125 ? 1.728 -9.900 -9.125 1.00 90.00 125 VAL A O 1
ATOM 910 N N . GLN A 1 126 ? 2.629 -11.887 -9.704 1.00 94.12 126 GLN A N 1
ATOM 911 C CA . GLN A 1 126 ? 1.757 -12.702 -8.863 1.00 94.12 126 GLN A CA 1
ATOM 912 C C . GLN A 1 126 ? 1.912 -12.361 -7.375 1.00 94.12 126 GLN A C 1
ATOM 914 O O . GLN A 1 126 ? 0.920 -12.116 -6.700 1.00 94.12 126 GLN A O 1
ATOM 919 N N . GLU A 1 127 ? 3.141 -12.216 -6.877 1.00 94.31 127 GLU A N 1
ATOM 920 C CA . GLU A 1 127 ? 3.403 -11.822 -5.485 1.00 94.31 127 GLU A CA 1
ATOM 921 C C . GLU A 1 127 ? 2.768 -10.467 -5.135 1.00 94.31 127 GLU A C 1
ATOM 923 O O . GLU A 1 127 ? 2.189 -10.288 -4.059 1.00 94.31 127 GLU A O 1
ATOM 928 N N . ARG A 1 128 ? 2.833 -9.495 -6.055 1.00 92.81 128 ARG A N 1
ATOM 929 C CA . ARG A 1 128 ? 2.183 -8.188 -5.868 1.00 92.81 128 ARG A CA 1
ATOM 930 C C . ARG A 1 128 ? 0.663 -8.309 -5.863 1.00 92.81 128 ARG A C 1
ATOM 932 O O . ARG A 1 128 ? 0.019 -7.615 -5.073 1.00 92.81 128 ARG A O 1
ATOM 939 N N . LEU A 1 129 ? 0.102 -9.149 -6.734 1.00 94.94 129 LEU A N 1
ATOM 940 C CA . LEU A 1 129 ? -1.331 -9.434 -6.776 1.00 94.94 129 LEU A CA 1
ATOM 941 C C . LEU A 1 129 ? -1.772 -10.045 -5.445 1.00 94.94 129 LEU A C 1
ATOM 943 O O . LEU A 1 129 ? -2.664 -9.500 -4.796 1.00 94.94 129 LEU A O 1
ATOM 947 N N . ASP A 1 130 ? -1.103 -11.101 -4.995 1.00 95.31 130 ASP A N 1
ATOM 948 C CA . ASP A 1 130 ? -1.448 -11.820 -3.770 1.00 95.31 130 ASP A CA 1
ATOM 949 C C . ASP A 1 130 ? -1.344 -10.908 -2.540 1.00 95.31 130 ASP A C 1
ATOM 951 O O . ASP A 1 130 ? -2.245 -10.882 -1.697 1.00 95.31 130 ASP A O 1
ATOM 955 N N . ALA A 1 131 ? -0.307 -10.064 -2.471 1.00 94.00 131 ALA A N 1
ATOM 956 C CA . ALA A 1 131 ? -0.165 -9.067 -1.413 1.00 94.00 131 ALA A CA 1
ATOM 957 C C . ALA A 1 131 ? -1.305 -8.032 -1.416 1.00 94.00 131 ALA A C 1
ATOM 959 O O . ALA A 1 131 ? -1.771 -7.612 -0.353 1.00 94.00 131 ALA A O 1
ATOM 960 N N . ARG A 1 132 ? -1.773 -7.603 -2.596 1.00 93.62 132 ARG A N 1
ATOM 961 C CA . ARG A 1 132 ? -2.911 -6.679 -2.725 1.00 93.62 132 ARG A CA 1
ATOM 962 C C . ARG A 1 132 ? -4.223 -7.348 -2.332 1.00 93.62 132 ARG A C 1
ATOM 964 O O . ARG A 1 132 ? -4.977 -6.762 -1.560 1.00 93.62 132 ARG A O 1
ATOM 971 N N . VAL A 1 133 ? -4.466 -8.569 -2.803 1.00 95.38 133 VAL A N 1
ATOM 972 C CA . VAL A 1 133 ? -5.661 -9.352 -2.462 1.00 95.38 133 VAL A CA 1
ATOM 973 C C . VAL A 1 133 ? -5.722 -9.619 -0.963 1.00 95.38 133 VAL A C 1
ATOM 975 O O . VAL A 1 133 ? -6.777 -9.440 -0.362 1.00 95.38 133 VAL A O 1
ATOM 978 N N . ARG A 1 134 ? -4.599 -9.972 -0.327 1.00 93.69 134 ARG A N 1
ATOM 979 C CA . ARG A 1 134 ? -4.535 -10.161 1.126 1.00 93.69 134 ARG A CA 1
ATOM 980 C C . ARG A 1 134 ? -4.920 -8.891 1.885 1.00 93.69 134 ARG A C 1
ATOM 982 O O . ARG A 1 134 ? -5.759 -8.962 2.774 1.00 93.69 134 ARG A O 1
ATOM 989 N N . LYS A 1 135 ? -4.377 -7.732 1.499 1.00 92.38 135 LYS A N 1
ATOM 990 C CA . LYS A 1 135 ? -4.721 -6.443 2.126 1.00 92.38 135 LYS A CA 1
ATOM 991 C C . LYS A 1 135 ? -6.197 -6.083 1.965 1.00 92.38 135 LYS A C 1
ATOM 993 O O . LYS A 1 135 ? -6.798 -5.576 2.904 1.00 92.38 135 LYS A O 1
ATOM 998 N N . LEU A 1 136 ? -6.780 -6.342 0.792 1.00 92.06 136 LEU A N 1
ATOM 999 C CA . LEU A 1 136 ? -8.206 -6.100 0.555 1.00 92.06 136 LEU A CA 1
ATOM 1000 C C . LEU A 1 136 ? -9.079 -7.023 1.406 1.00 92.06 136 LEU A C 1
ATOM 1002 O O . LEU A 1 136 ? -10.000 -6.543 2.053 1.00 92.06 136 LEU A O 1
ATOM 1006 N N . LYS A 1 137 ? -8.740 -8.315 1.479 1.00 91.88 137 LYS A N 1
ATOM 1007 C CA . LYS A 1 137 ? -9.435 -9.271 2.351 1.00 91.88 137 LYS A CA 1
ATOM 1008 C C . LYS A 1 137 ? -9.350 -8.863 3.821 1.00 91.88 137 LYS A C 1
ATOM 1010 O O . LYS A 1 137 ? -10.355 -8.905 4.517 1.00 91.88 137 LYS A O 1
ATOM 1015 N N . GLU A 1 138 ? -8.177 -8.441 4.293 1.00 88.56 138 GLU A N 1
ATOM 1016 C CA . GLU A 1 138 ? -8.006 -7.937 5.662 1.00 88.56 138 GLU A CA 1
ATOM 1017 C C . GLU A 1 138 ? -8.882 -6.696 5.914 1.00 88.56 138 GLU A C 1
ATOM 1019 O O . GLU A 1 138 ? -9.590 -6.650 6.915 1.00 88.56 138 GLU A O 1
ATOM 1024 N N . ALA A 1 139 ? -8.926 -5.744 4.977 1.00 87.19 139 ALA A N 1
ATOM 1025 C CA . ALA A 1 139 ? -9.780 -4.559 5.084 1.00 87.19 139 ALA A CA 1
ATOM 1026 C C . ALA A 1 139 ? -11.287 -4.885 5.045 1.00 87.19 139 ALA A C 1
ATOM 1028 O O . ALA A 1 139 ? -12.080 -4.230 5.719 1.00 87.19 139 ALA A O 1
ATOM 1029 N N . GLU A 1 140 ? -11.699 -5.895 4.276 1.00 87.94 140 GLU A N 1
ATOM 1030 C CA . GLU A 1 140 ? -13.086 -6.371 4.253 1.00 87.94 140 GLU A CA 1
ATOM 1031 C C . GLU A 1 140 ? -13.483 -7.057 5.561 1.00 87.94 140 GLU A C 1
ATOM 1033 O O . GLU A 1 140 ? -14.591 -6.838 6.047 1.00 87.94 140 GLU A O 1
ATOM 1038 N N . LEU A 1 141 ? -12.583 -7.853 6.149 1.00 86.75 141 LEU A N 1
ATOM 1039 C CA . LEU A 1 141 ? -12.797 -8.487 7.452 1.00 86.75 141 LEU A CA 1
ATOM 1040 C C . LEU A 1 141 ? -12.869 -7.464 8.588 1.00 86.75 141 LEU A C 1
ATOM 1042 O O . LEU A 1 141 ? -13.597 -7.682 9.553 1.00 86.75 141 LEU A O 1
ATOM 1046 N N . ASP A 1 142 ? -12.145 -6.352 8.464 1.00 86.06 142 ASP A N 1
ATOM 1047 C CA . ASP A 1 142 ? -12.172 -5.250 9.426 1.00 86.06 142 ASP A CA 1
ATOM 1048 C C . ASP A 1 142 ? -13.421 -4.374 9.310 1.00 86.06 142 ASP A C 1
ATOM 1050 O O . ASP A 1 142 ? -13.723 -3.602 10.222 1.00 86.06 142 ASP A O 1
ATOM 1054 N N . ARG A 1 143 ? -14.157 -4.459 8.199 1.00 87.06 143 ARG A N 1
ATOM 1055 C CA . ARG A 1 143 ? -15.333 -3.628 7.952 1.00 87.06 143 ARG A CA 1
ATOM 1056 C C . ARG A 1 143 ? -16.570 -4.253 8.595 1.00 87.06 143 ARG A C 1
ATOM 1058 O O . ARG A 1 143 ? -17.120 -5.234 8.095 1.00 87.06 143 ARG A O 1
ATOM 1065 N N . GLY A 1 144 ? -17.074 -3.629 9.655 1.00 85.75 144 GLY A N 1
ATOM 1066 C CA . GLY A 1 144 ? -18.307 -4.058 10.307 1.00 85.75 144 GLY A CA 1
ATOM 1067 C C . GLY A 1 144 ? -19.518 -3.903 9.381 1.00 85.75 144 GLY A C 1
ATOM 1068 O O . GLY A 1 144 ? -19.719 -2.863 8.743 1.00 85.75 144 GLY A O 1
ATOM 1069 N N . ARG A 1 145 ? -20.357 -4.940 9.293 1.00 86.81 145 ARG A N 1
ATOM 1070 C CA . ARG A 1 145 ? -21.610 -4.910 8.521 1.00 86.81 145 ARG A CA 1
ATOM 1071 C C . ARG A 1 145 ? -22.754 -4.431 9.413 1.00 86.81 145 ARG A C 1
ATOM 1073 O O . ARG A 1 145 ? -23.044 -5.046 10.429 1.00 86.81 145 ARG A O 1
ATOM 1080 N N . GLY A 1 146 ? -23.405 -3.329 9.036 1.00 83.00 146 GLY A N 1
ATOM 1081 C CA . GLY A 1 146 ? -24.535 -2.775 9.798 1.00 83.00 146 GLY A CA 1
ATOM 1082 C C . GLY A 1 146 ? -24.145 -2.111 11.126 1.00 83.00 146 GLY A C 1
ATOM 1083 O O . GLY A 1 146 ? -24.998 -1.919 11.988 1.00 83.00 146 GLY A O 1
ATOM 1084 N N . VAL A 1 147 ? -22.870 -1.763 11.314 1.00 87.50 147 VAL A N 1
ATOM 1085 C CA . VAL A 1 147 ? -22.379 -1.091 12.528 1.00 87.50 147 VAL A CA 1
ATOM 1086 C C . VAL A 1 147 ? -22.411 0.429 12.367 1.00 87.50 147 VAL A C 1
ATOM 1088 O O . VAL A 1 147 ? -22.334 0.963 11.259 1.00 87.50 147 VAL A O 1
ATOM 1091 N N . THR A 1 148 ? -22.518 1.152 13.480 1.00 88.25 148 THR A N 1
ATOM 1092 C CA . THR A 1 148 ? -22.436 2.619 13.472 1.00 88.25 148 THR A CA 1
ATOM 1093 C C . THR A 1 148 ? -21.001 3.080 13.198 1.00 88.25 148 THR A C 1
ATOM 1095 O O . THR A 1 148 ? -20.041 2.364 13.487 1.00 88.25 148 THR A O 1
ATOM 1098 N N . LYS A 1 149 ? -20.827 4.314 12.697 1.00 87.25 149 LYS A N 1
ATOM 1099 C CA . LYS A 1 149 ? -19.488 4.914 12.510 1.00 87.25 149 LYS A CA 1
ATOM 1100 C C . LYS A 1 149 ? -18.668 4.915 13.806 1.00 87.25 149 LYS A C 1
ATOM 1102 O O . LYS A 1 149 ? -17.469 4.671 13.767 1.00 87.25 149 LYS A O 1
ATOM 1107 N N . ALA A 1 150 ? -19.329 5.136 14.944 1.00 85.88 150 ALA A N 1
ATOM 1108 C CA . ALA A 1 150 ? -18.705 5.055 16.261 1.00 85.88 150 ALA A CA 1
ATOM 1109 C C . ALA A 1 150 ? -18.228 3.628 16.588 1.00 85.88 150 ALA A C 1
ATOM 1111 O O . ALA A 1 150 ? -17.110 3.460 17.063 1.00 85.88 150 ALA A O 1
ATOM 1112 N N . GLY A 1 151 ? -19.029 2.601 16.279 1.00 86.56 151 GLY A N 1
ATOM 1113 C CA . GLY A 1 151 ? -18.641 1.197 16.457 1.00 86.56 151 GLY A CA 1
ATOM 1114 C C . GLY A 1 151 ? -17.431 0.799 15.611 1.00 86.56 151 GLY A C 1
ATOM 1115 O O . GLY A 1 151 ? -16.492 0.196 16.126 1.00 86.56 151 GLY A O 1
ATOM 1116 N N . GLN A 1 152 ? -17.402 1.212 14.339 1.00 90.50 152 GLN A N 1
ATOM 1117 C CA . GLN A 1 152 ? -16.238 0.999 13.472 1.00 90.50 152 GLN A CA 1
ATOM 1118 C C . GLN A 1 152 ? -14.991 1.721 14.005 1.00 90.50 152 GLN A C 1
ATOM 1120 O O . GLN A 1 152 ? -13.919 1.132 14.066 1.00 90.50 152 GLN A O 1
ATOM 1125 N N . ALA A 1 153 ? -15.128 2.968 14.465 1.00 88.56 153 ALA A N 1
ATOM 1126 C CA . ALA A 1 153 ? -14.005 3.715 15.028 1.00 88.56 153 ALA A CA 1
ATOM 1127 C C . ALA A 1 153 ? -13.428 3.057 16.296 1.00 88.56 153 ALA A C 1
ATOM 1129 O O . ALA A 1 153 ? -12.215 3.089 16.505 1.00 88.56 153 ALA A O 1
ATOM 1130 N N . ILE A 1 154 ? -14.275 2.429 17.121 1.00 88.69 154 ILE A N 1
ATOM 1131 C CA . ILE A 1 154 ? -13.827 1.633 18.271 1.00 88.69 154 ILE A CA 1
ATOM 1132 C C . ILE A 1 154 ? -13.071 0.385 17.794 1.00 88.69 154 ILE A C 1
ATOM 1134 O O . ILE A 1 154 ? -12.006 0.094 18.335 1.00 88.69 154 ILE A O 1
ATOM 1138 N N . PHE A 1 155 ? -13.555 -0.318 16.763 1.00 90.88 155 PHE A N 1
ATOM 1139 C CA . PHE A 1 155 ? -12.843 -1.458 16.163 1.00 90.88 155 PHE A CA 1
ATOM 1140 C C . PHE A 1 155 ? -11.434 -1.086 15.716 1.00 90.88 155 PHE A C 1
ATOM 1142 O O . PHE A 1 155 ? -10.455 -1.704 16.141 1.00 90.88 155 PHE A O 1
ATOM 1149 N N . ASP A 1 156 ? -11.335 -0.028 14.917 1.00 90.19 156 ASP A N 1
ATOM 1150 C CA . ASP A 1 156 ? -10.073 0.440 14.355 1.00 90.19 156 ASP A CA 1
ATOM 1151 C C . ASP A 1 156 ? -9.111 0.888 15.470 1.00 90.19 156 ASP A C 1
ATOM 1153 O O . ASP A 1 156 ? -7.902 0.645 15.408 1.00 90.19 156 ASP A O 1
ATOM 1157 N N . ALA A 1 157 ? -9.640 1.501 16.536 1.00 88.38 157 ALA A N 1
ATOM 1158 C CA . ALA A 1 157 ? -8.864 1.887 17.708 1.00 88.38 157 ALA A CA 1
ATOM 1159 C C . ALA A 1 157 ? -8.314 0.674 18.475 1.00 88.38 157 ALA A C 1
ATOM 1161 O O . ALA A 1 157 ? -7.127 0.652 18.797 1.00 88.38 157 ALA A O 1
ATOM 1162 N N . LEU A 1 158 ? -9.132 -0.352 18.722 1.00 88.19 158 LEU A N 1
ATOM 1163 C CA . LEU A 1 158 ? -8.691 -1.574 19.404 1.00 88.19 158 LEU A CA 1
ATOM 1164 C C . LEU A 1 158 ? -7.653 -2.340 18.581 1.00 88.19 158 LEU A C 1
ATOM 1166 O O . LEU A 1 158 ? -6.631 -2.765 19.126 1.00 88.19 158 LEU A O 1
ATOM 1170 N N . LYS A 1 159 ? -7.864 -2.447 17.265 1.00 89.62 159 LYS A N 1
ATOM 1171 C CA . LYS A 1 159 ? -6.906 -3.076 16.352 1.00 89.62 159 LYS A CA 1
ATOM 1172 C C . LYS A 1 159 ? -5.561 -2.338 16.350 1.00 89.62 159 LYS A C 1
ATOM 1174 O O . LYS A 1 159 ? -4.511 -2.975 16.385 1.00 89.62 159 LYS A O 1
ATOM 1179 N N . ARG A 1 160 ? -5.573 -0.999 16.405 1.00 89.06 160 ARG A N 1
ATOM 1180 C CA . ARG A 1 160 ? -4.361 -0.160 16.509 1.00 89.06 160 ARG A CA 1
ATOM 1181 C C . ARG A 1 160 ? -3.587 -0.366 17.815 1.00 89.06 160 ARG A C 1
ATOM 1183 O O . ARG A 1 160 ? -2.367 -0.241 17.810 1.00 89.06 160 ARG A O 1
ATOM 1190 N N . VAL A 1 161 ? -4.262 -0.702 18.914 1.00 86.69 161 VAL A N 1
ATOM 1191 C CA . VAL A 1 161 ? -3.631 -1.021 20.214 1.00 86.69 161 VAL A CA 1
ATOM 1192 C C . VAL A 1 161 ? -3.121 -2.477 20.259 1.00 86.69 161 VAL A C 1
ATOM 1194 O O . VAL A 1 161 ? -2.703 -2.966 21.304 1.00 86.69 161 VAL A O 1
ATOM 1197 N N . ASN A 1 162 ? -3.089 -3.166 19.111 1.00 86.69 162 ASN A N 1
ATOM 1198 C CA . ASN A 1 162 ? -2.617 -4.543 18.963 1.00 86.69 162 ASN A CA 1
ATOM 1199 C C . ASN A 1 162 ? -3.444 -5.561 19.770 1.00 86.69 162 ASN A C 1
ATOM 1201 O O . ASN A 1 162 ? -2.914 -6.544 20.286 1.00 86.69 162 ASN A O 1
ATOM 1205 N N . ILE A 1 163 ? -4.755 -5.325 19.890 1.00 86.69 163 ILE A N 1
ATOM 1206 C CA . ILE A 1 163 ? -5.694 -6.314 20.425 1.00 86.69 163 ILE A CA 1
ATOM 1207 C C . ILE A 1 163 ? -6.178 -7.192 19.261 1.00 86.69 163 ILE A C 1
ATOM 1209 O O . ILE A 1 163 ? -6.770 -6.656 18.321 1.00 86.69 163 ILE A O 1
ATOM 1213 N N . PRO A 1 164 ? -5.983 -8.525 19.308 1.00 89.12 164 PRO A N 1
ATOM 1214 C CA . PRO A 1 164 ? -6.581 -9.443 18.346 1.00 89.12 164 PRO A CA 1
ATOM 1215 C C . PRO A 1 164 ? -8.102 -9.347 18.434 1.00 89.12 164 PRO A C 1
ATOM 1217 O O . PRO A 1 164 ? -8.691 -9.678 19.466 1.00 89.12 164 PRO A O 1
ATOM 1220 N N . ILE A 1 165 ? -8.733 -8.859 17.369 1.00 90.81 165 ILE A N 1
ATOM 1221 C CA . ILE A 1 165 ? -10.167 -8.594 17.332 1.00 90.81 165 ILE A CA 1
ATOM 1222 C C . ILE A 1 165 ? -10.744 -8.945 15.964 1.00 90.81 165 ILE A C 1
ATOM 1224 O O . ILE A 1 165 ? -10.100 -8.739 14.936 1.00 90.81 165 ILE A O 1
ATOM 1228 N N . ARG A 1 166 ? -11.962 -9.487 15.954 1.00 91.56 166 ARG A N 1
ATOM 1229 C CA . ARG A 1 166 ? -12.731 -9.774 14.738 1.00 91.56 166 ARG A CA 1
ATOM 1230 C C . ARG A 1 166 ? -14.176 -9.323 14.889 1.00 91.56 166 ARG A C 1
ATOM 1232 O O . ARG A 1 166 ? -14.707 -9.297 16.000 1.00 91.56 166 ARG A O 1
ATOM 1239 N N . TRP A 1 167 ? -14.822 -9.028 13.770 1.00 91.56 167 TRP A N 1
ATOM 1240 C CA . TRP A 1 167 ? -16.270 -8.870 13.737 1.00 91.56 167 TRP A CA 1
ATOM 1241 C C . TRP A 1 167 ? -16.969 -10.229 13.811 1.00 91.56 167 TRP A C 1
ATOM 1243 O O . TRP A 1 167 ? -16.554 -11.201 13.178 1.00 91.56 167 TRP A O 1
ATOM 1253 N N . HIS A 1 168 ? -18.048 -10.282 14.581 1.00 90.19 168 HIS A N 1
ATOM 1254 C CA . HIS A 1 168 ? -19.032 -11.353 14.588 1.00 90.19 168 HIS A CA 1
ATOM 1255 C C . HIS A 1 168 ? -20.409 -10.701 14.458 1.00 90.19 168 HIS A C 1
ATOM 1257 O O . HIS A 1 168 ? -20.975 -10.204 15.431 1.00 90.19 168 HIS A O 1
ATOM 1263 N N . ASP A 1 169 ? -20.887 -10.615 13.218 1.00 87.56 169 ASP A N 1
ATOM 1264 C CA . ASP A 1 169 ? -22.043 -9.808 12.827 1.00 87.56 169 ASP A CA 1
ATOM 1265 C C . ASP A 1 169 ? -21.905 -8.347 13.280 1.00 87.56 169 ASP A C 1
ATOM 1267 O O . ASP A 1 169 ? -21.063 -7.614 12.758 1.00 87.56 169 ASP A O 1
ATOM 1271 N N . GLN A 1 170 ? -22.708 -7.928 14.261 1.00 88.62 170 GLN A N 1
ATOM 1272 C CA . GLN A 1 170 ? -22.666 -6.588 14.847 1.00 88.62 170 GLN A CA 1
ATOM 1273 C C . GLN A 1 170 ? -21.847 -6.531 16.150 1.00 88.62 170 GLN A C 1
ATOM 1275 O O . GLN A 1 170 ? -21.613 -5.450 16.690 1.00 88.62 170 GLN A O 1
ATOM 1280 N N . GLN A 1 171 ? -21.412 -7.678 16.673 1.00 90.25 171 GLN A N 1
ATOM 1281 C CA . GLN A 1 171 ? -20.595 -7.793 17.879 1.00 90.25 171 GLN A CA 1
ATOM 1282 C C . GLN A 1 171 ? -19.114 -7.897 17.514 1.00 90.25 171 GLN A C 1
ATOM 1284 O O . GLN A 1 171 ? -18.745 -8.294 16.410 1.00 90.25 171 GLN A O 1
ATOM 1289 N N . MET A 1 172 ? -18.243 -7.553 18.455 1.00 90.81 172 MET A N 1
ATOM 1290 C CA . MET A 1 172 ? -16.797 -7.665 18.277 1.00 90.81 172 MET A CA 1
ATOM 1291 C C . MET A 1 172 ? -16.277 -8.737 19.222 1.00 90.81 172 MET A C 1
ATOM 1293 O O . MET A 1 172 ? -16.614 -8.732 20.405 1.00 90.81 172 MET A O 1
ATOM 1297 N N . VAL A 1 173 ? -15.443 -9.640 18.720 1.00 90.94 173 VAL A N 1
ATOM 1298 C CA . VAL A 1 173 ? -14.814 -10.680 19.534 1.00 90.94 173 VAL A CA 1
ATOM 1299 C C . VAL A 1 173 ? -13.332 -10.363 19.665 1.00 90.94 173 VAL A C 1
ATOM 1301 O O . VAL A 1 173 ? -12.597 -10.434 18.683 1.00 90.94 173 VAL A O 1
ATOM 1304 N N . ALA A 1 174 ? -12.907 -10.001 20.873 1.00 89.50 174 ALA A N 1
ATOM 1305 C CA . ALA A 1 174 ? -11.523 -9.737 21.241 1.00 89.50 174 ALA A CA 1
ATOM 1306 C C . ALA A 1 174 ? -10.904 -10.950 21.960 1.00 89.50 174 ALA A C 1
ATOM 1308 O O . ALA A 1 174 ? -11.548 -11.584 22.801 1.00 89.50 174 ALA A O 1
ATOM 1309 N N . TYR A 1 175 ? -9.644 -11.269 21.643 1.00 88.75 175 TYR A N 1
ATOM 1310 C CA . TYR A 1 175 ? -8.888 -12.406 22.200 1.00 88.75 175 TYR A CA 1
ATOM 1311 C C . TYR A 1 175 ? -9.631 -13.758 22.160 1.00 88.75 175 TYR A C 1
ATOM 1313 O O . TYR A 1 175 ? -9.397 -14.624 23.004 1.00 88.75 175 TYR A O 1
ATOM 1321 N N . ASP A 1 176 ? -10.570 -13.923 21.225 1.00 86.44 176 ASP A N 1
ATOM 1322 C CA . ASP A 1 176 ? -11.451 -15.092 21.059 1.00 86.44 176 ASP A CA 1
ATOM 1323 C C . ASP A 1 176 ? -12.340 -15.454 22.256 1.00 86.44 176 ASP A C 1
ATOM 1325 O O . ASP A 1 176 ? -13.112 -16.407 22.185 1.00 86.44 176 ASP A O 1
ATOM 1329 N N . SER A 1 177 ? -12.270 -14.694 23.347 1.00 86.88 177 SER A N 1
ATOM 1330 C CA . SER A 1 177 ? -12.957 -15.000 24.603 1.00 86.88 177 SER A CA 1
ATOM 1331 C C . SER A 1 177 ? -13.770 -13.843 25.167 1.00 86.88 177 SER A C 1
ATOM 1333 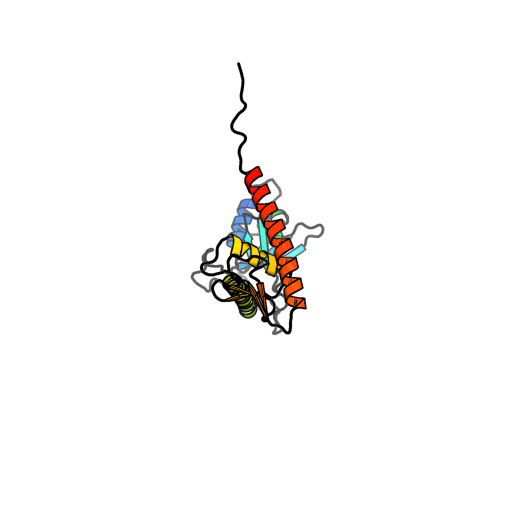O O . SER A 1 177 ? -14.490 -14.043 26.145 1.00 86.88 177 SER A O 1
ATOM 1335 N N . VAL A 1 178 ? -13.622 -12.638 24.610 1.00 88.38 178 VAL A N 1
ATOM 1336 C CA . VAL A 1 178 ? -14.319 -11.426 25.047 1.00 88.38 178 VAL A CA 1
ATOM 1337 C C . VAL A 1 178 ? -15.223 -10.943 23.923 1.00 88.38 178 VAL A C 1
ATOM 1339 O O . VAL A 1 178 ? -14.752 -10.650 22.833 1.00 88.38 178 VAL A O 1
ATOM 1342 N N . ILE A 1 179 ? -16.515 -10.845 24.195 1.00 90.62 179 ILE A N 1
ATOM 1343 C CA . ILE A 1 179 ? -17.543 -10.356 23.286 1.00 90.62 179 ILE A CA 1
ATOM 1344 C C . ILE A 1 179 ? -17.940 -8.948 23.729 1.00 90.62 179 ILE A C 1
ATOM 1346 O O . ILE A 1 179 ? -18.323 -8.730 24.880 1.00 90.62 179 ILE A O 1
ATOM 1350 N N . ILE A 1 180 ? -17.875 -8.001 22.802 1.00 89.50 180 ILE A N 1
ATOM 1351 C CA . ILE A 1 180 ? -18.295 -6.615 22.986 1.00 89.50 180 ILE A CA 1
ATOM 1352 C C . ILE A 1 180 ? -19.546 -6.421 22.132 1.00 89.50 180 ILE A C 1
ATOM 1354 O O . ILE A 1 180 ? -19.490 -6.491 20.901 1.00 89.50 180 ILE A O 1
ATOM 1358 N N . SER A 1 181 ? -20.685 -6.216 22.788 1.00 89.69 181 SER A N 1
ATOM 1359 C CA . SER A 1 181 ? -21.9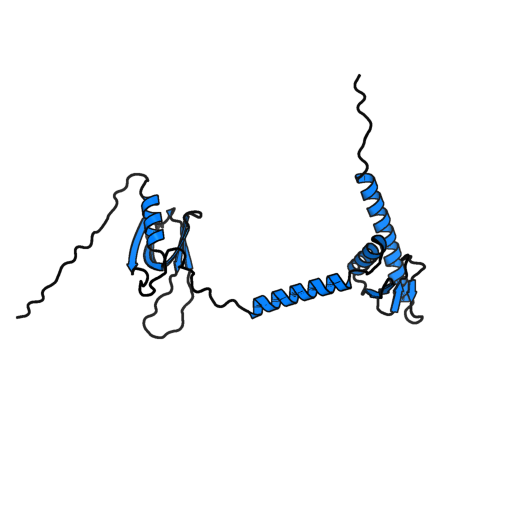59 -5.988 22.099 1.00 89.69 181 SER A CA 1
ATOM 1360 C C . SER A 1 181 ? -22.193 -4.494 21.852 1.00 89.69 181 SER A C 1
ATOM 1362 O O . SER A 1 181 ? -21.713 -3.675 22.640 1.00 89.69 181 SER A O 1
ATOM 1364 N N . PRO A 1 182 ? -22.943 -4.104 20.803 1.00 85.44 182 PRO A N 1
ATOM 1365 C CA . PRO A 1 182 ? -23.487 -2.749 20.697 1.00 85.44 182 PRO A CA 1
ATOM 1366 C C . PRO A 1 182 ? -24.268 -2.405 21.976 1.00 85.44 182 PRO A C 1
ATOM 1368 O O . PRO A 1 182 ? -25.007 -3.274 22.446 1.00 85.44 182 PRO A O 1
ATOM 1371 N N . PRO A 1 183 ? -24.155 -1.190 22.552 1.00 84.81 183 PRO A N 1
ATOM 1372 C CA . PRO A 1 183 ? -23.531 0.053 22.061 1.00 84.81 183 PRO A CA 1
ATOM 1373 C C . PRO A 1 183 ? -22.003 0.198 22.262 1.00 84.81 183 PRO A C 1
ATOM 1375 O O . PRO A 1 183 ? -21.487 1.316 22.209 1.00 84.81 183 PRO A O 1
ATOM 1378 N N . TYR A 1 184 ? -21.268 -0.900 22.459 1.00 84.62 184 TYR A N 1
ATOM 1379 C CA . TYR A 1 184 ? -19.803 -0.951 22.603 1.00 84.62 184 TYR A CA 1
ATOM 1380 C C . TYR A 1 184 ? -19.268 -0.203 23.830 1.00 84.62 184 TYR A C 1
ATOM 1382 O O . TYR A 1 184 ? -18.202 0.417 23.793 1.00 84.62 184 TYR A O 1
ATOM 1390 N N . ARG A 1 185 ? -20.013 -0.252 24.940 1.00 83.75 185 ARG A N 1
ATOM 1391 C CA . ARG A 1 185 ? -19.566 0.302 26.222 1.00 83.75 185 ARG A CA 1
ATOM 1392 C C . ARG A 1 185 ? -18.666 -0.701 26.951 1.00 83.75 185 ARG A C 1
ATOM 1394 O O . ARG A 1 185 ? -18.807 -1.910 26.766 1.00 83.75 185 ARG A O 1
ATOM 1401 N N . PRO A 1 186 ? -17.787 -0.225 27.849 1.00 80.94 186 PRO A N 1
ATOM 1402 C CA . PRO A 1 186 ? -17.002 -1.106 28.718 1.00 80.94 186 PRO A CA 1
ATOM 1403 C C . PRO A 1 186 ? -17.867 -2.004 29.620 1.00 80.94 186 PRO A C 1
ATOM 1405 O O . PRO A 1 186 ? -17.416 -3.057 30.062 1.00 80.94 186 PRO A O 1
ATOM 1408 N N . GLU A 1 187 ? -19.108 -1.591 29.883 1.00 82.94 187 GLU A N 1
ATOM 1409 C CA . GLU A 1 187 ? -20.115 -2.330 30.655 1.00 82.94 187 GLU A CA 1
ATOM 1410 C C . GLU A 1 187 ? -20.696 -3.524 29.875 1.00 82.94 187 GLU A C 1
ATOM 1412 O O . GLU A 1 187 ? -21.012 -4.550 30.470 1.00 82.94 187 GLU A O 1
ATOM 1417 N N . ASP A 1 188 ? -20.766 -3.424 28.543 1.00 83.81 188 ASP A N 1
ATOM 1418 C CA . ASP A 1 188 ? -21.351 -4.436 27.648 1.00 83.81 188 ASP A CA 1
ATOM 1419 C C . ASP A 1 188 ? -20.334 -5.510 27.214 1.00 83.81 188 ASP A C 1
ATOM 1421 O O . ASP A 1 188 ? -20.584 -6.311 26.307 1.00 83.81 188 ASP A O 1
ATOM 1425 N N . CYS A 1 189 ? -19.162 -5.523 27.854 1.00 84.31 189 CYS A N 1
ATOM 1426 C CA . CYS A 1 189 ? -18.106 -6.497 27.621 1.00 84.31 189 CYS A CA 1
ATOM 1427 C C . CYS A 1 189 ? -18.376 -7.766 28.429 1.00 84.31 189 CYS A C 1
ATOM 1429 O O . CYS A 1 189 ? -18.273 -7.777 29.656 1.00 84.31 189 CYS A O 1
ATOM 1431 N N . LYS A 1 190 ? -18.674 -8.863 27.736 1.00 84.69 190 LYS A N 1
ATOM 1432 C CA . LYS A 1 190 ? -18.838 -10.192 28.332 1.00 84.69 190 LYS A CA 1
ATOM 1433 C C . LYS A 1 190 ? -17.638 -11.047 27.970 1.00 84.69 190 LYS A C 1
ATOM 1435 O O . LYS A 1 190 ? -17.174 -11.000 26.841 1.00 84.69 190 LYS A O 1
ATOM 1440 N N . GLY A 1 191 ? -17.146 -11.877 28.876 1.00 82.94 191 GLY A N 1
ATOM 1441 C CA . GLY A 1 191 ? -16.157 -12.880 28.490 1.00 82.94 191 GLY A CA 1
ATOM 1442 C C . GLY A 1 191 ? -16.168 -14.098 29.377 1.00 82.94 191 GLY A C 1
ATOM 1443 O O . GLY A 1 191 ? -16.898 -14.155 30.367 1.00 82.94 191 GLY A O 1
ATOM 1444 N N . SER A 1 192 ? -15.370 -15.083 28.978 1.00 80.50 192 SER A N 1
ATOM 1445 C CA . SER A 1 192 ? -15.302 -16.357 29.686 1.00 80.50 192 SER A CA 1
ATOM 1446 C C . SER A 1 192 ? -14.783 -16.184 31.117 1.00 80.50 192 SER A C 1
ATOM 1448 O O . SER A 1 192 ? -13.870 -15.390 31.370 1.00 80.50 192 SER A O 1
ATOM 1450 N N . LYS A 1 193 ? -15.344 -16.970 32.046 1.00 74.19 193 LYS A N 1
ATOM 1451 C CA . LYS A 1 193 ? -14.984 -16.960 33.474 1.00 74.19 193 LYS A CA 1
ATOM 1452 C C . LYS A 1 193 ? -13.498 -17.253 33.706 1.00 74.19 193 LYS A C 1
ATOM 1454 O O . LYS A 1 193 ? -12.936 -16.726 34.659 1.00 74.19 193 LYS A O 1
ATOM 1459 N N . ASP A 1 194 ? -12.859 -17.987 32.798 1.00 77.50 194 ASP A N 1
ATOM 1460 C CA . ASP A 1 194 ? -11.448 -18.378 32.898 1.00 77.50 194 ASP A CA 1
ATOM 1461 C C . ASP A 1 194 ? -10.462 -17.251 32.536 1.00 77.50 194 ASP A C 1
ATOM 1463 O O . ASP A 1 194 ? -9.272 -17.350 32.823 1.00 77.50 194 ASP A O 1
ATOM 1467 N N . LYS A 1 195 ? -10.926 -16.163 31.899 1.00 79.75 195 LYS A N 1
ATOM 1468 C CA . LYS A 1 195 ? -10.066 -15.095 31.345 1.00 79.75 195 LYS A CA 1
ATOM 1469 C C . LYS A 1 195 ? -10.459 -13.690 31.821 1.00 79.75 195 LYS A C 1
ATOM 1471 O O . LYS A 1 195 ? -10.458 -12.724 31.055 1.00 79.75 195 LYS A O 1
ATOM 1476 N N . GLN A 1 196 ? -10.757 -13.546 33.112 1.00 82.56 196 GLN A N 1
ATOM 1477 C CA . GLN A 1 196 ? -11.126 -12.256 33.719 1.00 82.56 196 GLN A CA 1
ATOM 1478 C C . GLN A 1 196 ? -10.026 -11.185 33.623 1.00 82.56 196 GLN A C 1
ATOM 1480 O O . GLN A 1 196 ? -10.328 -10.000 33.495 1.00 82.56 196 GLN A O 1
ATOM 1485 N N . GLN A 1 197 ? -8.748 -11.579 33.620 1.00 82.44 197 GLN A N 1
ATOM 1486 C CA . GLN A 1 197 ? -7.637 -10.640 33.422 1.00 82.44 197 GLN A CA 1
ATOM 1487 C C . GLN A 1 197 ? -7.664 -10.010 32.021 1.00 82.44 197 GLN A C 1
ATOM 1489 O O . GLN A 1 197 ? -7.538 -8.793 31.885 1.00 82.44 197 GLN A O 1
ATOM 1494 N N . THR A 1 198 ? -7.910 -10.822 30.987 1.00 82.31 198 THR A N 1
ATOM 1495 C CA . THR A 1 198 ? -8.070 -10.362 29.600 1.00 82.31 198 THR A CA 1
ATOM 1496 C C . THR A 1 198 ? -9.277 -9.438 29.461 1.00 82.31 198 THR A C 1
ATOM 1498 O O . THR A 1 198 ? -9.187 -8.404 28.802 1.00 82.31 198 THR A O 1
ATOM 1501 N N . LEU A 1 199 ? -10.385 -9.751 30.140 1.00 85.88 199 LEU A N 1
ATOM 1502 C CA . LEU A 1 199 ? -11.549 -8.864 30.213 1.00 85.88 199 LEU A CA 1
ATOM 1503 C C . LEU A 1 199 ? -11.208 -7.503 30.823 1.00 85.88 199 LEU A C 1
ATOM 1505 O O . LEU A 1 199 ? -11.563 -6.472 30.256 1.00 85.88 199 LEU A O 1
ATOM 1509 N N . GLY A 1 200 ? -10.490 -7.491 31.949 1.00 84.06 200 GLY A N 1
ATOM 1510 C CA . GLY A 1 200 ? -10.049 -6.258 32.598 1.00 84.06 200 GLY A CA 1
ATOM 1511 C C . GLY A 1 200 ? -9.142 -5.415 31.698 1.00 84.06 200 GLY A C 1
ATOM 1512 O O . GLY A 1 200 ? -9.304 -4.198 31.627 1.00 84.06 200 GLY A O 1
ATOM 1513 N N . GLN A 1 201 ? -8.229 -6.053 30.960 1.00 84.88 201 GLN A N 1
ATOM 1514 C CA . GLN A 1 201 ? -7.372 -5.374 29.988 1.00 84.88 201 GLN A CA 1
ATOM 1515 C C . GLN A 1 201 ? -8.185 -4.759 28.842 1.00 84.88 201 GLN A C 1
ATOM 1517 O O . GLN A 1 201 ? -8.025 -3.574 28.557 1.00 84.88 201 GLN A O 1
ATOM 1522 N N . VAL A 1 202 ? -9.080 -5.533 28.216 1.00 85.38 202 VAL A N 1
ATOM 1523 C CA . VAL A 1 202 ? -9.936 -5.051 27.118 1.00 85.38 202 VAL A CA 1
ATOM 1524 C C . VAL A 1 202 ? -10.814 -3.895 27.590 1.00 85.38 202 VAL A C 1
ATOM 1526 O O . VAL A 1 202 ? -10.894 -2.879 26.905 1.00 85.38 202 VAL A O 1
ATOM 1529 N N . ARG A 1 203 ? -11.397 -3.994 28.789 1.00 87.31 203 ARG A N 1
ATOM 1530 C CA . ARG A 1 203 ? -12.218 -2.934 29.380 1.00 87.31 203 ARG A CA 1
ATOM 1531 C C . ARG A 1 203 ? -11.431 -1.641 29.605 1.00 87.31 203 ARG A C 1
ATOM 1533 O O . ARG A 1 203 ? -11.898 -0.580 29.206 1.00 87.31 203 ARG A O 1
ATOM 1540 N N . ARG A 1 204 ? -10.217 -1.724 30.163 1.00 86.31 204 ARG A N 1
ATOM 1541 C CA . ARG A 1 204 ? -9.337 -0.554 30.352 1.00 86.31 204 ARG A CA 1
ATOM 1542 C C . ARG A 1 204 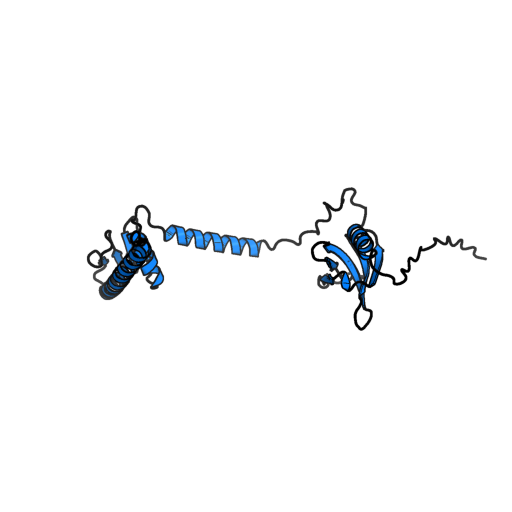? -8.971 0.112 29.027 1.00 86.31 204 ARG A C 1
ATOM 1544 O O . ARG A 1 204 ? -8.978 1.336 28.931 1.00 86.31 204 ARG A O 1
ATOM 1551 N N . VAL A 1 205 ? -8.657 -0.681 28.001 1.00 86.19 205 VAL A N 1
ATOM 1552 C CA . VAL A 1 205 ? -8.325 -0.142 26.673 1.00 86.19 205 VAL A CA 1
ATOM 1553 C C . VAL A 1 205 ? -9.556 0.487 26.019 1.00 86.19 205 VAL A C 1
ATOM 1555 O O . VAL A 1 205 ? -9.455 1.587 25.485 1.00 86.19 205 VAL A O 1
ATOM 1558 N N . LEU A 1 206 ? -10.726 -0.149 26.123 1.00 86.56 206 LEU A N 1
ATOM 1559 C CA . LEU A 1 206 ? -11.997 0.408 25.658 1.00 86.56 206 LEU A CA 1
ATOM 1560 C C . LEU A 1 206 ? -12.333 1.736 26.340 1.00 86.56 206 LEU A C 1
ATOM 1562 O O . LEU A 1 206 ? -12.705 2.688 25.661 1.00 86.56 206 LEU A O 1
ATOM 1566 N N . GLU A 1 207 ? -12.182 1.837 27.660 1.00 87.50 207 GLU A N 1
ATOM 1567 C CA . GLU A 1 207 ? -12.389 3.086 28.407 1.00 87.50 207 GLU A CA 1
ATOM 1568 C C . GLU A 1 207 ? -11.436 4.189 27.925 1.00 87.50 207 GLU A C 1
ATOM 1570 O O . GLU A 1 207 ? -11.860 5.318 27.663 1.00 87.50 207 GLU A O 1
ATOM 1575 N N . GLY A 1 208 ? -10.158 3.852 27.728 1.00 84.88 208 GLY A N 1
ATOM 1576 C CA . GLY A 1 208 ? -9.160 4.779 27.201 1.00 84.88 208 GLY A CA 1
ATOM 1577 C C . GLY A 1 208 ? -9.477 5.265 25.785 1.00 84.88 208 GLY A C 1
ATOM 1578 O O . GLY A 1 208 ? -9.430 6.466 25.518 1.00 84.88 208 GLY A O 1
ATOM 1579 N N . GLU A 1 209 ? -9.825 4.359 24.872 1.00 85.25 209 GLU A N 1
ATOM 1580 C CA . GLU A 1 209 ? -10.084 4.703 23.471 1.00 85.25 209 GLU A CA 1
ATOM 1581 C C . GLU A 1 209 ? -11.442 5.383 23.275 1.00 85.25 209 GLU A C 1
ATOM 1583 O O . GLU A 1 209 ? -11.531 6.329 22.498 1.00 85.25 209 GLU A O 1
ATOM 1588 N N . THR A 1 210 ? -12.482 5.002 24.023 1.00 83.25 210 THR A N 1
ATOM 1589 C CA . THR A 1 210 ? -13.775 5.711 23.988 1.00 83.25 210 THR A CA 1
ATOM 1590 C C . THR A 1 210 ? -13.647 7.145 24.498 1.00 83.25 210 THR A C 1
ATOM 1592 O O . THR A 1 210 ? -14.246 8.048 23.913 1.00 83.25 210 THR A O 1
ATOM 1595 N N . LYS A 1 211 ? -12.834 7.392 25.536 1.00 84.69 211 LYS A N 1
ATOM 1596 C CA . LYS A 1 211 ? -12.530 8.752 26.002 1.00 84.69 211 LYS A CA 1
ATOM 1597 C C . LYS A 1 211 ? -11.766 9.554 24.945 1.00 84.69 211 LYS A C 1
ATOM 1599 O O . LYS A 1 211 ? -12.191 10.654 24.605 1.00 84.69 211 LYS A O 1
ATOM 1604 N N . LYS A 1 212 ? -10.697 8.989 24.373 1.00 83.44 212 LYS A N 1
ATOM 1605 C CA . LYS A 1 212 ? -9.916 9.651 23.311 1.00 83.44 212 LYS A CA 1
ATOM 1606 C C . LYS A 1 212 ? -10.747 9.941 22.065 1.00 83.44 212 LYS A C 1
ATOM 1608 O O . LYS A 1 212 ? -10.577 10.993 21.458 1.00 83.44 212 LYS A O 1
ATOM 1613 N N . LEU A 1 213 ? -11.637 9.027 21.680 1.00 82.94 213 LEU A N 1
ATOM 1614 C CA . LEU A 1 213 ? -12.507 9.208 20.523 1.00 82.94 213 LEU A CA 1
ATOM 1615 C C . LEU A 1 213 ? -13.511 10.340 20.768 1.00 82.94 213 LEU A C 1
ATOM 1617 O O . LEU A 1 213 ? -13.662 11.196 19.906 1.00 82.94 213 LEU A O 1
ATOM 1621 N N . LYS A 1 214 ? -14.114 10.410 21.965 1.00 83.81 214 LYS A N 1
ATOM 1622 C CA . LYS A 1 214 ? -14.979 11.535 22.361 1.00 83.81 214 LYS A CA 1
ATOM 1623 C C . LYS A 1 214 ? -14.235 12.873 22.337 1.00 83.81 214 LYS A C 1
ATOM 1625 O O . LYS A 1 214 ? -14.747 13.830 21.771 1.00 83.81 214 LYS A O 1
ATOM 1630 N N . GLU A 1 215 ? -13.027 12.930 22.901 1.00 85.94 215 GLU A N 1
ATOM 1631 C CA . GLU A 1 215 ? -12.196 14.144 22.889 1.00 85.94 215 GLU A CA 1
ATOM 1632 C C . GLU A 1 215 ? -11.801 14.558 21.463 1.00 85.94 215 GLU A C 1
ATOM 1634 O O . GLU A 1 215 ? -11.773 15.748 21.147 1.00 85.94 215 GLU A O 1
ATOM 1639 N N . ARG A 1 216 ? -11.500 13.592 20.586 1.00 84.31 216 ARG A N 1
ATOM 1640 C CA . ARG A 1 216 ? -11.192 13.857 19.176 1.00 84.31 216 ARG A CA 1
ATOM 1641 C C . ARG A 1 216 ? -12.413 14.392 18.432 1.00 84.31 216 ARG A C 1
ATOM 1643 O O . ARG A 1 216 ? -12.301 15.432 17.791 1.00 84.31 216 ARG A O 1
ATOM 1650 N N . ASP A 1 217 ? -13.562 13.736 18.568 1.00 84.06 217 ASP A N 1
ATOM 1651 C CA . ASP A 1 217 ? -14.816 14.159 17.940 1.00 84.06 217 ASP A CA 1
ATOM 1652 C C 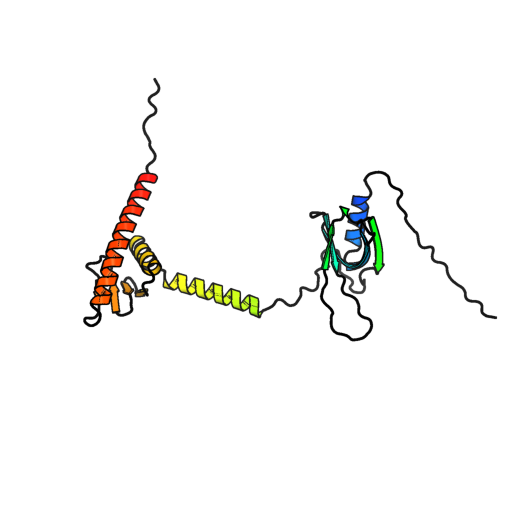. ASP A 1 217 ? -15.238 15.562 18.420 1.00 84.06 217 ASP A C 1
ATOM 1654 O O . ASP A 1 217 ? -15.714 16.379 17.631 1.00 84.06 217 ASP A O 1
ATOM 1658 N N . GLU A 1 218 ? -15.037 15.885 19.702 1.00 86.00 218 GLU A N 1
ATOM 1659 C CA . GLU A 1 218 ? -15.314 17.215 20.256 1.00 86.00 218 GLU A CA 1
ATOM 1660 C C . GLU A 1 218 ? -14.370 18.291 19.694 1.00 86.00 218 GLU A C 1
ATOM 1662 O O . GLU A 1 218 ? -14.819 19.377 19.316 1.00 86.00 218 GLU A O 1
ATOM 1667 N N . ARG A 1 219 ? -13.071 17.984 19.568 1.00 85.50 219 ARG A N 1
ATOM 1668 C CA . ARG A 1 219 ? -12.092 18.877 18.921 1.00 85.50 219 ARG A CA 1
ATOM 1669 C C . ARG A 1 219 ? -12.431 19.124 17.455 1.00 85.50 219 ARG A C 1
ATOM 1671 O O . ARG A 1 219 ? -12.369 20.265 17.002 1.00 85.50 219 ARG A O 1
ATOM 1678 N N . GLU A 1 220 ? -12.811 18.080 16.726 1.00 81.69 220 GLU A N 1
ATOM 1679 C CA . GLU A 1 220 ? -13.219 18.189 15.324 1.00 81.69 220 GLU A CA 1
ATOM 1680 C C . GLU A 1 220 ? -14.473 19.064 15.181 1.00 81.69 220 GLU A C 1
ATOM 1682 O O . GLU A 1 220 ? -14.470 19.997 14.378 1.00 81.69 220 GLU A O 1
ATOM 1687 N N . ARG A 1 221 ? -15.493 18.869 16.031 1.00 81.00 221 ARG A N 1
ATOM 1688 C CA . ARG A 1 221 ? -16.696 19.725 16.058 1.00 81.00 221 ARG A CA 1
ATOM 1689 C C . ARG A 1 221 ? -16.369 21.194 16.326 1.00 81.00 221 ARG A C 1
ATOM 1691 O O . ARG A 1 221 ? -16.895 22.075 15.640 1.00 81.00 221 ARG A O 1
ATOM 1698 N N . LYS A 1 222 ? -15.484 21.466 17.291 1.00 79.75 222 LYS A N 1
ATOM 1699 C CA . LYS A 1 222 ? -15.055 22.829 17.636 1.00 79.75 222 LYS A CA 1
ATOM 1700 C C . LYS A 1 222 ? -14.302 23.505 16.485 1.00 79.75 222 LYS A C 1
ATOM 1702 O O . LYS A 1 222 ? -14.507 24.691 16.256 1.00 79.75 222 LYS A O 1
ATOM 1707 N N . ASN A 1 223 ? -13.505 22.753 15.725 1.00 74.06 223 ASN A N 1
ATOM 1708 C CA . ASN A 1 223 ? -12.802 23.267 14.545 1.00 74.06 223 ASN A CA 1
ATOM 1709 C C . ASN A 1 223 ? -13.728 23.524 13.343 1.00 74.06 223 ASN A C 1
ATOM 1711 O O . ASN A 1 223 ? -13.430 24.392 12.528 1.00 74.06 223 ASN A O 1
ATOM 1715 N N . THR A 1 224 ? -14.847 22.804 13.221 1.00 65.56 224 THR A N 1
ATOM 1716 C CA . THR A 1 224 ? -15.801 22.964 12.105 1.00 65.56 224 THR A CA 1
ATOM 1717 C C . THR A 1 224 ? -16.866 24.043 12.316 1.00 65.56 224 THR A C 1
ATOM 1719 O O . THR A 1 224 ? -17.723 24.209 11.454 1.00 65.56 224 THR A O 1
ATOM 1722 N N . THR A 1 225 ? -16.845 24.784 13.430 1.00 56.75 225 THR A N 1
ATOM 1723 C CA . THR A 1 225 ? -17.778 25.904 13.647 1.00 56.75 225 THR A CA 1
ATOM 1724 C C . THR A 1 225 ? -17.153 27.199 13.103 1.00 56.75 225 THR A C 1
ATOM 1726 O O . THR A 1 225 ? -16.255 27.741 13.750 1.00 56.75 225 THR A O 1
ATOM 1729 N N . PRO A 1 226 ? -17.564 27.719 11.927 1.00 50.00 226 PRO A N 1
ATOM 1730 C CA . PRO A 1 226 ? -17.060 28.994 11.433 1.00 50.00 226 PRO A CA 1
ATOM 1731 C C . PRO A 1 226 ? -17.537 30.129 12.343 1.00 50.00 226 PRO A C 1
ATOM 1733 O O . PRO A 1 226 ? -18.711 30.204 12.705 1.00 50.00 226 PRO A O 1
ATOM 1736 N N . ALA A 1 227 ? -16.619 31.031 12.689 1.00 52.16 227 ALA A N 1
ATOM 1737 C CA . ALA A 1 227 ? -16.880 32.278 13.399 1.00 52.16 227 ALA A CA 1
ATOM 1738 C C . ALA A 1 227 ? -17.743 33.231 12.542 1.00 52.16 227 ALA A C 1
ATOM 1740 O O . ALA A 1 227 ? -17.262 34.215 11.987 1.00 52.16 227 ALA A O 1
ATOM 1741 N N . ALA A 1 228 ? -19.032 32.931 12.407 1.00 49.81 228 ALA A N 1
ATOM 1742 C CA . ALA A 1 228 ? -20.024 33.780 11.762 1.00 49.81 228 ALA A CA 1
ATOM 1743 C C . ALA A 1 228 ? -20.654 34.728 12.793 1.00 49.81 228 ALA A C 1
ATOM 1745 O O . ALA A 1 228 ? -21.782 34.517 13.218 1.00 49.81 228 ALA A O 1
ATOM 1746 N N . ASN A 1 229 ? -19.895 35.730 13.244 1.00 52.59 229 ASN A N 1
ATOM 1747 C CA . ASN A 1 229 ? -20.392 37.069 13.592 1.00 52.59 229 ASN A CA 1
ATOM 1748 C C . ASN A 1 229 ? -19.302 37.848 14.324 1.00 52.59 229 ASN A C 1
ATOM 1750 O O . ASN A 1 229 ? -19.147 37.703 15.532 1.00 52.59 229 ASN A O 1
ATOM 1754 N N . GLN A 1 230 ? -18.587 38.701 13.592 1.00 56.34 230 GLN A N 1
ATOM 1755 C CA . GLN A 1 230 ? -18.163 40.027 14.053 1.00 56.34 230 GLN A CA 1
ATOM 1756 C C . GLN A 1 230 ? -17.464 40.755 12.896 1.00 56.34 230 GLN A C 1
ATOM 1758 O O . GLN A 1 230 ? -16.245 40.780 12.774 1.00 56.34 230 GLN A O 1
ATOM 1763 N N . ARG A 1 231 ? -18.260 41.379 12.026 1.00 50.38 231 ARG A N 1
ATOM 1764 C CA . ARG A 1 231 ? -17.841 42.597 11.325 1.00 50.38 231 ARG A CA 1
ATOM 1765 C C . ARG A 1 231 ? -18.831 43.694 11.696 1.00 50.38 231 ARG A C 1
ATOM 1767 O O . ARG A 1 231 ? -19.807 43.932 10.999 1.00 50.38 231 ARG A O 1
ATOM 1774 N N . LYS A 1 232 ? -18.585 44.312 12.855 1.00 51.00 232 LYS A N 1
ATOM 1775 C CA . LYS A 1 232 ? -19.021 45.682 13.134 1.00 51.00 232 LYS A CA 1
ATOM 1776 C C . LYS A 1 232 ? -18.032 46.590 12.405 1.00 51.00 232 LYS A C 1
ATOM 1778 O O . LYS A 1 232 ? -16.858 46.604 12.756 1.00 51.00 232 LYS A O 1
ATOM 1783 N N . GLY A 1 233 ? -18.507 47.296 11.393 1.00 53.97 233 GLY A N 1
ATOM 1784 C CA . GLY A 1 233 ? -17.816 48.422 10.779 1.00 53.97 233 GLY A CA 1
ATOM 1785 C C . GLY A 1 233 ? -18.877 49.462 10.478 1.00 53.97 233 GLY A C 1
ATOM 1786 O O . GLY A 1 233 ? -19.595 49.315 9.492 1.00 53.97 233 GLY A O 1
ATOM 1787 N N . GLY A 1 234 ? -19.048 50.391 11.419 1.00 44.94 234 GLY A N 1
ATOM 1788 C CA . GLY A 1 234 ? -19.663 51.689 11.160 1.00 44.94 234 GLY A CA 1
ATOM 1789 C C . GLY A 1 234 ? -18.621 52.669 10.650 1.00 44.94 234 GLY A C 1
ATOM 1790 O O . GLY A 1 234 ? -17.421 52.303 10.671 1.00 44.94 234 GLY A O 1
#